Protein AF-A0A6L3YRT5-F1 (afdb_monomer_lite)

Sequence (202 aa):
MVYVSAKKLNPYPIHPETKTAEQVRDAFLYVKWKLVRKGWKTEDFTGLLGIPRQSWYQHGHKLESHGYRQISADALDILRQEMAQEIVALIDGYHDPFGRERDSWTVGDLTTKSRTRALYRAALTGESVVPGIHNKQADELSADEALMMRWFRAARHASRDQLVAATGLSKYDVGRVGFQVCKWGIPPTEAWVDNLEKSIGV

pLDDT: mean 85.76, std 13.87, range [33.62, 97.25]

Radius of gyration: 18.19 Å; chains: 1; bounding box: 47×37×54 Å

Structure (mmCIF, N/CA/C/O backbone):
data_AF-A0A6L3YRT5-F1
#
_entry.id   AF-A0A6L3YRT5-F1
#
loop_
_atom_site.group_PDB
_atom_site.id
_atom_site.type_symbol
_atom_site.label_atom_id
_atom_site.label_alt_id
_atom_site.label_comp_id
_atom_site.label_asym_id
_atom_site.label_entity_id
_atom_site.label_seq_id
_atom_site.pdbx_PDB_ins_code
_atom_site.Cartn_x
_atom_site.Cartn_y
_atom_site.Cartn_z
_atom_site.occupancy
_atom_site.B_iso_or_equiv
_atom_site.auth_seq_id
_atom_site.auth_comp_id
_atom_site.auth_asym_id
_atom_site.auth_atom_id
_atom_site.pdbx_PDB_model_num
ATOM 1 N N . MET A 1 1 ? 21.941 22.484 15.109 1.00 36.75 1 MET A N 1
ATOM 2 C CA . MET A 1 1 ? 21.838 21.900 13.754 1.00 36.75 1 MET A CA 1
ATOM 3 C C . MET A 1 1 ? 22.042 20.394 13.885 1.00 36.75 1 MET A C 1
ATOM 5 O O . MET A 1 1 ? 23.157 19.964 14.145 1.00 36.75 1 MET A O 1
ATOM 9 N N . VAL A 1 2 ? 20.969 19.598 13.862 1.00 35.56 2 VAL A N 1
ATOM 10 C CA . VAL A 1 2 ? 21.078 18.137 14.018 1.00 35.56 2 VAL A CA 1
ATOM 11 C C . VAL A 1 2 ? 21.621 17.568 12.711 1.00 35.56 2 VAL A C 1
ATOM 13 O O . VAL A 1 2 ? 20.927 17.574 11.698 1.00 35.56 2 VAL A O 1
ATOM 16 N N . TYR A 1 3 ? 22.873 17.109 12.723 1.00 33.62 3 TYR A N 1
ATOM 17 C CA . TYR A 1 3 ? 23.486 16.398 11.603 1.00 33.62 3 TYR A CA 1
ATOM 18 C C . TYR A 1 3 ? 22.774 15.051 11.418 1.00 33.62 3 TYR A C 1
ATOM 20 O O . TYR A 1 3 ? 23.121 14.035 12.023 1.00 33.62 3 TYR A O 1
ATOM 28 N N . VAL A 1 4 ? 21.739 15.028 10.580 1.00 42.97 4 VAL A N 1
ATOM 29 C CA . VAL A 1 4 ? 21.179 13.772 10.085 1.00 42.97 4 VAL A CA 1
ATOM 30 C C . VAL A 1 4 ? 22.165 13.246 9.049 1.00 42.97 4 VAL A C 1
ATOM 32 O O . VAL A 1 4 ? 22.280 13.795 7.959 1.00 42.97 4 VAL A O 1
ATOM 35 N N . SER A 1 5 ? 22.920 12.203 9.404 1.00 41.84 5 SER A N 1
ATOM 36 C CA . SER A 1 5 ? 23.793 11.491 8.463 1.00 41.84 5 SER A CA 1
ATOM 37 C C . SER A 1 5 ? 23.045 11.229 7.149 1.00 41.84 5 SER A C 1
ATOM 39 O O . SER A 1 5 ? 21.978 10.611 7.172 1.00 41.84 5 SER A O 1
ATOM 41 N N . ALA A 1 6 ? 23.613 11.652 6.014 1.00 47.38 6 ALA A N 1
ATOM 42 C CA . ALA A 1 6 ? 23.044 11.467 4.672 1.00 47.38 6 ALA A CA 1
ATOM 43 C C . ALA A 1 6 ? 22.665 10.000 4.366 1.00 47.38 6 ALA A C 1
ATOM 45 O O . ALA A 1 6 ? 21.778 9.738 3.562 1.00 47.38 6 ALA A O 1
ATOM 46 N N . LYS A 1 7 ? 23.256 9.032 5.083 1.00 51.84 7 LYS A N 1
ATOM 47 C CA . LYS A 1 7 ? 22.926 7.599 4.997 1.00 51.84 7 LYS A CA 1
ATOM 48 C C . LYS A 1 7 ? 21.562 7.222 5.602 1.00 51.84 7 LYS A C 1
ATOM 50 O O . LYS A 1 7 ? 21.136 6.077 5.468 1.00 51.84 7 LYS A O 1
ATOM 55 N N . LYS A 1 8 ? 20.874 8.140 6.296 1.00 64.44 8 LYS A N 1
ATOM 56 C CA . LYS A 1 8 ? 19.573 7.884 6.942 1.00 64.44 8 LYS A CA 1
ATOM 57 C C . LYS A 1 8 ? 18.362 8.363 6.138 1.00 64.44 8 LYS A C 1
ATOM 59 O O . LYS A 1 8 ? 17.252 7.978 6.511 1.00 64.44 8 LYS A O 1
ATOM 64 N N . LEU A 1 9 ? 18.543 9.153 5.081 1.00 77.12 9 LEU A N 1
ATOM 65 C CA . LEU A 1 9 ? 17.455 9.669 4.244 1.00 77.12 9 LEU A CA 1
ATOM 66 C C . LEU A 1 9 ? 17.242 8.757 3.033 1.00 77.12 9 LEU A C 1
ATOM 68 O O . LEU A 1 9 ? 18.203 8.223 2.486 1.00 77.12 9 LEU A O 1
ATOM 72 N N . ASN A 1 10 ? 15.979 8.535 2.658 1.00 81.56 10 ASN A N 1
ATOM 73 C CA . ASN A 1 10 ? 15.668 7.754 1.464 1.00 81.56 10 ASN A CA 1
ATOM 74 C C . ASN A 1 10 ? 16.109 8.574 0.241 1.00 81.56 10 ASN A C 1
ATOM 76 O O . ASN A 1 10 ? 15.638 9.704 0.119 1.00 81.56 10 ASN A O 1
ATOM 80 N N . PRO A 1 11 ? 17.010 8.065 -0.619 1.00 87.25 11 PRO A N 1
ATOM 81 C CA . PRO A 1 11 ? 17.480 8.822 -1.776 1.00 87.25 11 PRO A CA 1
ATOM 82 C C . PRO A 1 11 ? 16.427 8.921 -2.886 1.00 87.25 11 PRO A C 1
ATOM 84 O O . PRO A 1 11 ? 16.591 9.724 -3.798 1.00 87.25 11 PRO A O 1
ATOM 87 N N . TYR A 1 12 ? 15.370 8.109 -2.827 1.00 89.94 12 TYR A N 1
ATOM 88 C CA . TYR A 1 12 ? 14.307 8.109 -3.823 1.00 89.94 12 TYR A CA 1
ATOM 89 C C . TYR A 1 12 ? 13.193 9.075 -3.396 1.00 89.94 12 TYR A C 1
ATOM 91 O O . TYR A 1 12 ? 12.759 9.018 -2.240 1.00 89.94 12 TYR A O 1
ATOM 99 N N . PRO A 1 13 ? 12.743 9.984 -4.277 1.00 90.19 13 PRO A N 1
ATOM 100 C CA . PRO A 1 13 ? 11.703 10.951 -3.948 1.00 90.19 13 PRO A CA 1
ATOM 101 C C . PRO A 1 13 ? 10.323 10.289 -3.813 1.00 90.19 13 PRO A C 1
ATOM 103 O O . PRO A 1 13 ? 10.042 9.251 -4.410 1.00 90.19 13 PRO A O 1
ATOM 106 N N . ILE A 1 14 ? 9.448 10.918 -3.024 1.00 90.00 14 ILE A N 1
ATOM 107 C CA . ILE A 1 14 ? 8.012 10.615 -3.019 1.00 90.00 14 ILE A CA 1
ATOM 108 C C . ILE A 1 14 ? 7.359 11.580 -4.000 1.00 90.00 14 ILE A C 1
ATOM 110 O O . ILE A 1 14 ? 7.447 12.795 -3.820 1.00 90.00 14 ILE A O 1
ATOM 114 N N . HIS A 1 15 ? 6.692 11.038 -5.010 1.00 90.75 15 HIS A N 1
ATOM 115 C CA . HIS A 1 15 ? 5.953 11.833 -5.982 1.00 90.75 15 HIS A CA 1
ATOM 116 C C . HIS A 1 15 ? 4.500 12.030 -5.517 1.00 90.75 15 HIS A C 1
ATOM 118 O O . HIS A 1 15 ? 3.910 11.091 -4.971 1.00 90.75 15 HIS A O 1
ATOM 124 N N . PRO A 1 16 ? 3.895 13.218 -5.720 1.00 88.31 16 PRO A N 1
ATOM 125 C CA . PRO A 1 16 ? 2.472 13.423 -5.440 1.00 88.31 16 PRO A CA 1
ATOM 126 C C . PRO A 1 16 ? 1.584 12.455 -6.225 1.00 88.31 16 PRO A C 1
ATOM 128 O O . PRO A 1 16 ? 0.635 11.904 -5.674 1.00 88.31 16 PRO A O 1
ATOM 131 N N . GLU A 1 17 ? 1.960 12.174 -7.471 1.00 89.06 17 GLU A N 1
ATOM 132 C CA . GLU A 1 17 ? 1.278 11.267 -8.391 1.00 89.06 17 GLU A CA 1
ATOM 133 C C . GLU A 1 17 ? 2.299 10.370 -9.099 1.00 89.06 17 GLU A C 1
ATOM 135 O O . GLU A 1 17 ? 3.455 10.758 -9.293 1.00 89.06 17 GLU A O 1
ATOM 140 N N . THR A 1 18 ? 1.862 9.190 -9.532 1.00 92.81 18 THR A N 1
ATOM 141 C CA . THR A 1 18 ? 2.710 8.200 -10.202 1.00 92.81 18 THR A CA 1
ATOM 142 C C . THR A 1 18 ? 2.255 8.012 -11.654 1.00 92.81 18 THR A C 1
ATOM 144 O O . THR A 1 18 ? 1.514 7.082 -11.974 1.00 92.81 18 THR A O 1
ATOM 147 N N . LYS A 1 19 ? 2.679 8.913 -12.549 1.00 90.56 19 LYS A N 1
ATOM 148 C CA . LYS A 1 19 ? 2.241 8.967 -13.960 1.00 90.56 19 LYS A CA 1
ATOM 149 C C . LYS A 1 19 ? 3.297 8.480 -14.955 1.00 90.56 19 LYS A C 1
ATOM 151 O O . LYS A 1 19 ? 2.939 7.888 -15.971 1.00 90.56 19 LYS A O 1
ATOM 156 N N . THR A 1 20 ? 4.581 8.715 -14.689 1.00 94.31 20 THR A N 1
ATOM 157 C CA . THR A 1 20 ? 5.681 8.344 -15.599 1.00 94.31 20 THR A CA 1
ATOM 158 C C . THR A 1 20 ? 6.399 7.068 -15.156 1.00 94.31 20 THR A C 1
ATOM 160 O O . THR A 1 20 ? 6.368 6.694 -13.983 1.00 94.31 20 THR A O 1
ATOM 163 N N . ALA A 1 21 ? 7.100 6.405 -16.082 1.00 93.75 21 ALA A N 1
ATOM 164 C CA . ALA A 1 21 ? 7.917 5.228 -15.765 1.00 93.75 21 ALA A CA 1
ATOM 165 C C . ALA A 1 21 ? 9.005 5.529 -14.714 1.00 93.75 21 ALA A C 1
ATOM 167 O O . ALA A 1 21 ? 9.305 4.690 -13.864 1.00 93.75 21 ALA A O 1
ATOM 168 N N . GLU A 1 22 ? 9.555 6.746 -14.731 1.00 94.75 22 GLU A N 1
ATOM 169 C CA . GLU A 1 22 ? 10.502 7.228 -13.724 1.00 94.75 22 GLU A CA 1
ATOM 170 C C . GLU A 1 22 ? 9.866 7.303 -12.337 1.00 94.75 22 GLU A C 1
ATOM 172 O O . GLU A 1 22 ? 10.402 6.739 -11.387 1.00 94.75 22 GLU A O 1
ATOM 177 N N . GLN A 1 23 ? 8.673 7.889 -12.231 1.00 95.31 23 GLN A N 1
ATOM 178 C CA . GLN A 1 23 ? 7.946 7.980 -10.964 1.00 95.31 23 GLN A CA 1
ATOM 179 C C . GLN A 1 23 ? 7.562 6.597 -10.423 1.00 95.31 23 GLN A C 1
ATOM 181 O O . GLN A 1 23 ? 7.670 6.356 -9.220 1.00 95.31 23 GLN A O 1
ATOM 186 N N . VAL A 1 24 ? 7.164 5.664 -11.298 1.00 96.12 24 VAL A N 1
ATOM 187 C CA . VAL A 1 24 ? 6.892 4.266 -10.915 1.00 96.12 24 VAL A CA 1
ATOM 188 C C . VAL A 1 24 ? 8.158 3.599 -10.374 1.00 96.12 24 VAL A C 1
ATOM 190 O O . VAL A 1 24 ? 8.120 2.929 -9.339 1.00 96.12 24 VAL A O 1
ATOM 193 N N . ARG A 1 25 ? 9.294 3.789 -11.054 1.00 95.44 25 ARG A N 1
ATOM 194 C CA . ARG A 1 25 ? 10.591 3.258 -10.626 1.00 95.44 25 ARG A CA 1
ATOM 195 C C . ARG A 1 25 ? 11.023 3.850 -9.286 1.00 95.44 25 ARG A C 1
ATOM 197 O O . ARG A 1 25 ? 11.462 3.099 -8.418 1.00 95.44 25 ARG A O 1
ATOM 204 N N . ASP A 1 26 ? 10.886 5.154 -9.095 1.00 95.25 26 ASP A N 1
ATOM 205 C CA . ASP A 1 26 ? 11.224 5.815 -7.835 1.00 95.25 26 ASP A CA 1
ATOM 206 C C . ASP A 1 26 ? 10.335 5.334 -6.693 1.00 95.25 26 ASP A C 1
ATOM 208 O O . ASP A 1 26 ? 10.847 5.025 -5.620 1.00 95.25 26 ASP A O 1
ATOM 212 N N . ALA A 1 27 ? 9.028 5.180 -6.928 1.00 95.00 27 ALA A N 1
ATOM 213 C CA . ALA A 1 27 ? 8.114 4.612 -5.943 1.00 95.00 27 ALA A CA 1
ATOM 214 C C . ALA A 1 27 ? 8.538 3.188 -5.548 1.00 95.00 27 ALA A C 1
ATOM 216 O O . ALA A 1 27 ? 8.609 2.868 -4.361 1.00 95.00 27 ALA A O 1
ATOM 217 N N . PHE A 1 28 ? 8.894 2.347 -6.522 1.00 96.19 28 PHE A N 1
ATOM 218 C CA . PHE A 1 28 ? 9.428 1.013 -6.259 1.00 96.19 28 PHE A CA 1
ATOM 219 C C . PHE A 1 28 ? 10.719 1.049 -5.431 1.00 96.19 28 PHE A C 1
ATOM 221 O O . PHE A 1 28 ? 10.840 0.357 -4.417 1.00 96.19 28 PHE A O 1
ATOM 228 N N . LEU A 1 29 ? 11.687 1.869 -5.838 1.00 95.50 29 LEU A N 1
ATOM 229 C CA . LEU A 1 29 ? 12.977 1.974 -5.167 1.00 95.50 29 LEU A CA 1
ATOM 230 C C . LEU A 1 29 ? 12.849 2.579 -3.764 1.00 95.50 29 LEU A C 1
ATOM 232 O O . LEU A 1 29 ? 13.548 2.138 -2.848 1.00 95.50 29 LEU A O 1
ATOM 236 N N . TYR A 1 30 ? 11.912 3.508 -3.564 1.00 94.50 30 TYR A N 1
ATOM 237 C CA . TYR A 1 30 ? 11.559 4.048 -2.257 1.00 94.50 30 TYR A CA 1
ATOM 238 C C . TYR A 1 30 ? 11.120 2.929 -1.311 1.00 94.50 30 TYR A C 1
ATOM 240 O O . TYR A 1 30 ? 11.663 2.807 -0.207 1.00 94.50 30 TYR A O 1
ATOM 248 N N . VAL A 1 31 ? 10.163 2.108 -1.758 1.00 94.69 31 VAL A N 1
ATOM 249 C CA . VAL A 1 31 ? 9.599 0.996 -0.983 1.00 94.69 31 VAL A CA 1
ATOM 250 C C . VAL A 1 31 ? 10.675 -0.041 -0.677 1.00 94.69 31 VAL A C 1
ATOM 252 O O . VAL A 1 31 ? 10.895 -0.396 0.483 1.00 94.69 31 VAL A O 1
ATOM 255 N N . LYS A 1 32 ? 11.429 -0.448 -1.704 1.00 94.75 32 LYS A N 1
ATOM 256 C CA . LYS A 1 32 ? 12.560 -1.370 -1.571 1.00 94.75 32 LYS A CA 1
ATOM 257 C C . LYS A 1 32 ? 13.572 -0.878 -0.540 1.00 94.75 32 LYS A C 1
ATOM 259 O O . LYS A 1 32 ? 13.972 -1.643 0.332 1.00 94.75 32 LYS A O 1
ATOM 264 N N . TRP A 1 33 ? 13.985 0.388 -0.609 1.00 93.69 33 TRP A N 1
ATOM 265 C CA . TRP A 1 33 ? 14.959 0.951 0.328 1.00 93.69 33 TRP A CA 1
ATOM 266 C C . TRP A 1 33 ? 14.456 0.901 1.774 1.00 93.69 33 TRP A C 1
ATOM 268 O O . TRP A 1 33 ? 15.218 0.561 2.682 1.00 93.69 33 TRP A O 1
ATOM 278 N N . LYS A 1 34 ? 13.171 1.202 2.002 1.00 91.50 34 LYS A N 1
ATOM 279 C CA . LYS A 1 34 ? 12.561 1.155 3.338 1.00 91.50 34 LYS A CA 1
ATOM 280 C C . LYS A 1 34 ? 12.550 -0.258 3.908 1.00 91.50 34 LYS A C 1
ATOM 282 O O . LYS A 1 34 ? 12.992 -0.436 5.041 1.00 91.50 34 LYS A O 1
ATOM 287 N N . LEU A 1 35 ? 12.107 -1.234 3.122 1.00 92.38 35 LEU A N 1
ATOM 288 C CA . LEU A 1 35 ? 12.026 -2.634 3.538 1.00 92.38 35 LEU A CA 1
ATOM 289 C C . LEU A 1 35 ? 13.418 -3.251 3.753 1.00 92.38 35 LEU A C 1
ATOM 291 O O . LEU A 1 35 ? 13.658 -3.882 4.780 1.00 92.38 35 LEU A O 1
ATOM 295 N N . VAL A 1 36 ? 14.396 -2.970 2.883 1.00 93.12 36 VAL A N 1
ATOM 296 C CA . VAL A 1 36 ? 15.794 -3.415 3.084 1.00 93.12 36 VAL A CA 1
ATOM 297 C C . VAL A 1 36 ? 16.364 -2.886 4.402 1.00 93.12 36 VAL A C 1
ATOM 299 O O . VAL A 1 36 ? 17.055 -3.605 5.120 1.00 93.12 36 VAL A O 1
ATOM 302 N N . ARG A 1 37 ? 16.040 -1.645 4.785 1.00 89.75 37 ARG A N 1
ATOM 303 C CA . ARG A 1 37 ? 16.456 -1.091 6.084 1.00 89.75 37 ARG A CA 1
ATOM 304 C C . ARG A 1 37 ? 15.787 -1.746 7.291 1.00 89.75 37 ARG A C 1
ATOM 306 O O . ARG A 1 37 ? 16.270 -1.548 8.404 1.00 89.75 37 ARG A O 1
ATOM 313 N N . LYS A 1 38 ? 14.713 -2.505 7.080 1.00 87.44 38 LYS A N 1
ATOM 314 C CA . LYS A 1 38 ? 14.090 -3.378 8.081 1.00 87.44 38 LYS A CA 1
ATOM 315 C C . LYS A 1 38 ? 14.659 -4.796 8.079 1.00 87.44 38 LYS A C 1
ATOM 317 O O . LYS A 1 38 ? 14.209 -5.621 8.859 1.00 87.44 38 LYS A O 1
ATOM 322 N N . GLY A 1 39 ? 15.668 -5.065 7.252 1.00 90.38 39 GLY A N 1
ATOM 323 C CA . GLY A 1 39 ? 16.329 -6.364 7.173 1.00 90.38 39 GLY A CA 1
ATOM 324 C C . GLY A 1 39 ? 15.813 -7.264 6.055 1.00 90.38 39 GLY A C 1
ATOM 325 O O . GLY A 1 39 ? 16.317 -8.378 5.938 1.00 90.38 39 GLY A O 1
ATOM 326 N N . TRP A 1 40 ? 14.878 -6.790 5.221 1.00 93.94 40 TRP A N 1
ATOM 327 C CA . TRP A 1 40 ? 14.394 -7.567 4.080 1.00 93.94 40 TRP A CA 1
ATOM 328 C C . TRP A 1 40 ? 15.527 -7.863 3.098 1.00 93.94 40 TRP A C 1
ATOM 330 O O . TRP A 1 40 ? 16.304 -6.981 2.708 1.00 93.94 40 TRP A O 1
ATOM 340 N N . LYS A 1 41 ? 15.584 -9.116 2.668 1.00 95.31 41 LYS A N 1
ATOM 341 C CA . LYS A 1 41 ? 16.516 -9.652 1.683 1.00 95.31 41 LYS A CA 1
ATOM 342 C C . LYS A 1 41 ? 15.801 -9.904 0.365 1.00 95.31 41 LYS A C 1
ATOM 344 O O . LYS A 1 41 ? 14.588 -9.781 0.246 1.00 95.31 41 LYS A O 1
ATOM 349 N N . THR A 1 42 ? 16.583 -10.234 -0.662 1.00 94.12 42 THR A N 1
ATOM 350 C CA . THR A 1 42 ? 16.043 -10.474 -2.009 1.00 94.12 42 THR A CA 1
ATOM 351 C C . THR A 1 42 ? 15.009 -11.596 -1.999 1.00 94.12 42 THR A C 1
ATOM 353 O O . THR A 1 42 ? 13.993 -11.485 -2.674 1.00 94.12 42 THR A O 1
ATOM 356 N N . GLU A 1 43 ? 15.265 -12.623 -1.197 1.00 96.19 43 GLU A N 1
ATOM 357 C CA . GLU A 1 43 ? 14.431 -13.805 -1.029 1.00 96.19 43 GLU A CA 1
ATOM 358 C C . GLU A 1 43 ? 13.035 -13.439 -0.507 1.00 96.19 43 GLU A C 1
ATOM 360 O O . GLU A 1 43 ? 12.050 -13.932 -1.055 1.00 96.19 43 GLU A O 1
ATOM 365 N N . ASP A 1 44 ? 12.943 -12.504 0.446 1.00 96.00 44 ASP A N 1
ATOM 366 C CA . ASP A 1 44 ? 11.672 -12.021 1.003 1.00 96.00 44 ASP A CA 1
ATOM 367 C C . ASP A 1 44 ? 10.828 -11.331 -0.077 1.00 96.00 44 ASP A C 1
ATOM 369 O O . ASP A 1 44 ? 9.651 -11.639 -0.256 1.00 96.00 44 ASP A O 1
ATOM 373 N N . PHE A 1 45 ? 11.449 -10.454 -0.876 1.00 96.06 45 PHE A N 1
ATOM 374 C CA . PHE A 1 45 ? 10.765 -9.776 -1.982 1.00 96.06 45 PHE A CA 1
ATOM 375 C C . PHE A 1 45 ? 10.283 -10.755 -3.054 1.00 96.06 45 PHE A C 1
ATOM 377 O O . PHE A 1 45 ? 9.153 -10.653 -3.530 1.00 96.06 45 PHE A O 1
ATOM 384 N N . THR A 1 46 ? 11.141 -11.694 -3.460 1.00 95.81 46 THR A N 1
ATOM 385 C CA . THR A 1 46 ? 10.798 -12.677 -4.496 1.00 95.81 46 THR A CA 1
ATOM 386 C C . THR A 1 46 ? 9.749 -13.669 -4.019 1.00 95.81 46 THR A C 1
ATOM 388 O O . THR A 1 46 ? 8.880 -14.035 -4.806 1.00 95.81 46 THR A O 1
ATOM 391 N N . GLY A 1 47 ? 9.809 -14.072 -2.746 1.00 96.62 47 GLY A N 1
ATOM 392 C CA . GLY A 1 47 ? 8.842 -14.971 -2.127 1.00 96.62 47 GLY A CA 1
ATOM 393 C C . GLY A 1 47 ? 7.470 -14.318 -2.020 1.00 96.62 47 GLY A C 1
ATOM 394 O O . GLY A 1 47 ? 6.489 -14.905 -2.462 1.00 96.62 47 GLY A O 1
ATOM 395 N N . LEU A 1 48 ? 7.418 -13.074 -1.536 1.00 95.69 48 LEU A N 1
ATOM 396 C CA . LEU A 1 48 ? 6.173 -12.314 -1.427 1.00 95.69 48 LEU A CA 1
ATOM 397 C C . LEU A 1 48 ? 5.507 -12.079 -2.788 1.00 95.69 48 LEU A C 1
ATOM 399 O O . LEU A 1 48 ? 4.296 -12.219 -2.920 1.00 95.69 48 LEU A O 1
ATOM 403 N N . LEU A 1 49 ? 6.289 -11.701 -3.802 1.00 95.88 49 LEU A N 1
ATOM 404 C CA . LEU A 1 49 ? 5.755 -11.388 -5.129 1.00 95.88 49 LEU A CA 1
ATOM 405 C C . LEU A 1 49 ? 5.561 -12.621 -6.022 1.00 95.88 49 LEU A C 1
ATOM 407 O O . LEU A 1 49 ? 4.985 -12.493 -7.101 1.00 95.88 49 LEU A O 1
ATOM 411 N N . GLY A 1 50 ? 6.075 -13.788 -5.627 1.00 96.06 50 GLY A N 1
ATOM 412 C CA . GLY A 1 50 ? 6.046 -15.000 -6.448 1.00 96.06 50 GLY A CA 1
ATOM 413 C C . GLY A 1 50 ? 6.818 -14.868 -7.767 1.00 96.06 50 GLY A C 1
ATOM 414 O O . GLY A 1 50 ? 6.426 -15.463 -8.770 1.00 96.06 50 GLY A O 1
ATOM 415 N N . ILE A 1 51 ? 7.897 -14.073 -7.800 1.00 94.94 51 ILE A N 1
ATOM 416 C CA . ILE A 1 51 ? 8.680 -13.810 -9.023 1.00 94.94 51 ILE A CA 1
ATOM 417 C C . ILE A 1 51 ? 10.119 -14.334 -8.929 1.00 94.94 51 ILE A C 1
ATOM 419 O O . ILE A 1 51 ? 10.706 -14.350 -7.846 1.00 94.94 51 ILE A O 1
ATOM 423 N N . PRO A 1 52 ? 10.761 -14.677 -10.063 1.00 95.19 52 PRO A N 1
ATOM 424 C CA . PRO A 1 52 ? 12.171 -15.042 -10.073 1.00 95.19 52 PRO A CA 1
ATOM 425 C C . PRO A 1 52 ? 13.085 -13.887 -9.644 1.00 95.19 52 PRO A C 1
ATOM 427 O O . PRO A 1 52 ? 12.867 -12.721 -9.990 1.00 95.19 52 PRO A O 1
ATOM 430 N N . ARG A 1 53 ? 14.205 -14.231 -8.998 1.00 93.00 53 ARG A N 1
ATOM 431 C CA . ARG A 1 53 ? 15.249 -13.279 -8.579 1.00 93.00 53 ARG A CA 1
ATOM 432 C C . ARG A 1 53 ? 15.785 -12.413 -9.720 1.00 93.00 53 ARG A C 1
ATOM 434 O O . ARG A 1 53 ? 16.074 -11.238 -9.514 1.00 93.00 53 ARG A O 1
ATOM 441 N N . GLN A 1 54 ? 15.888 -12.964 -10.928 1.00 92.25 54 GLN A N 1
ATOM 442 C CA . GLN A 1 54 ? 16.297 -12.190 -12.100 1.00 92.25 54 GLN A CA 1
ATOM 443 C C . GLN A 1 54 ? 15.307 -11.055 -12.399 1.00 92.25 54 GLN A C 1
ATOM 445 O O . GLN A 1 54 ? 15.730 -9.914 -12.572 1.00 92.25 54 GLN A O 1
ATOM 450 N N . SER A 1 55 ? 14.000 -11.338 -12.396 1.00 92.69 55 SER A N 1
ATOM 451 C CA . SER A 1 55 ? 12.959 -10.329 -12.627 1.00 92.69 55 SER A CA 1
ATOM 452 C C . SER A 1 55 ? 12.951 -9.251 -11.544 1.00 92.69 55 SER A C 1
ATOM 454 O O . SER A 1 55 ? 12.811 -8.071 -11.857 1.00 92.69 55 SER A O 1
ATOM 456 N N . TRP A 1 56 ? 13.206 -9.626 -10.287 1.00 93.12 56 TRP A N 1
ATOM 457 C CA . TRP A 1 56 ? 13.340 -8.669 -9.187 1.00 93.12 56 TRP A CA 1
ATOM 458 C C . TRP A 1 56 ? 14.423 -7.607 -9.435 1.00 93.12 56 TRP A C 1
ATOM 460 O O . TRP A 1 56 ? 14.196 -6.416 -9.207 1.00 93.12 56 TRP A O 1
ATOM 470 N N . TYR A 1 57 ? 15.603 -8.005 -9.922 1.00 90.56 57 TYR A N 1
ATOM 471 C CA . TYR A 1 57 ? 16.678 -7.047 -10.201 1.00 90.56 57 TYR A CA 1
ATOM 472 C C . TYR A 1 57 ? 16.340 -6.104 -11.358 1.00 90.56 57 TYR A C 1
ATOM 474 O O . TYR A 1 57 ? 16.619 -4.905 -11.267 1.00 90.56 57 TYR A O 1
ATOM 482 N N . GLN A 1 58 ? 15.661 -6.618 -12.385 1.00 93.31 58 GLN A N 1
ATOM 483 C CA . GLN A 1 58 ? 15.239 -5.849 -13.558 1.00 93.31 58 GLN A CA 1
ATOM 484 C C . GLN A 1 58 ? 14.312 -4.674 -13.205 1.00 93.31 58 GLN A C 1
ATOM 486 O O . GLN A 1 58 ? 14.372 -3.635 -13.863 1.00 93.31 58 GLN A O 1
ATOM 491 N N . HIS A 1 59 ? 13.519 -4.785 -12.131 1.00 93.00 59 HIS A N 1
ATOM 492 C CA . HIS A 1 59 ? 12.653 -3.699 -11.653 1.00 93.00 59 HIS A CA 1
ATOM 493 C C . HIS A 1 59 ? 13.412 -2.469 -11.136 1.00 93.00 59 HIS A C 1
ATOM 495 O O . HIS A 1 59 ? 12.889 -1.356 -11.172 1.00 93.00 59 HIS A O 1
ATOM 501 N N . GLY A 1 60 ? 14.651 -2.646 -10.668 1.00 88.06 60 GLY A N 1
ATOM 502 C CA . GLY A 1 60 ? 15.476 -1.558 -10.132 1.00 88.06 60 GLY A CA 1
ATOM 503 C C . GLY A 1 60 ? 16.466 -0.950 -11.127 1.00 88.06 60 GLY A C 1
ATOM 504 O O . GLY A 1 60 ? 17.158 0.013 -10.780 1.00 88.06 60 GLY A O 1
ATOM 505 N N . HIS A 1 61 ? 16.571 -1.509 -12.336 1.00 91.19 61 HIS A N 1
ATOM 506 C CA . HIS A 1 61 ? 17.496 -1.033 -13.365 1.00 91.19 61 HIS A CA 1
ATOM 507 C C . HIS A 1 61 ? 17.198 0.409 -13.782 1.00 91.19 61 HIS A C 1
ATOM 509 O O . HIS A 1 61 ? 16.113 0.932 -13.530 1.00 91.19 61 HIS A O 1
ATOM 515 N N . LYS A 1 62 ? 18.181 1.073 -14.398 1.00 90.44 62 LYS A N 1
ATOM 516 C CA . LYS A 1 62 ? 17.949 2.384 -15.013 1.00 90.44 62 LYS A CA 1
ATOM 517 C C . LYS A 1 62 ? 16.984 2.232 -16.192 1.00 90.44 62 LYS A C 1
ATOM 519 O O . LYS A 1 62 ? 16.991 1.184 -16.833 1.00 90.44 62 LYS A O 1
ATOM 524 N N . LEU A 1 63 ? 16.178 3.253 -16.469 1.00 90.81 63 LEU A N 1
ATOM 525 C CA . LEU A 1 63 ? 15.102 3.180 -17.468 1.00 90.81 63 LEU A CA 1
ATOM 526 C C . LEU A 1 63 ? 15.629 2.871 -18.876 1.00 90.81 63 LEU A C 1
ATOM 528 O O . LEU A 1 63 ? 14.998 2.135 -19.624 1.00 90.81 63 LEU A O 1
ATOM 532 N N . GLU A 1 64 ? 16.810 3.387 -19.206 1.00 90.75 64 GLU A N 1
ATOM 533 C CA . GLU A 1 64 ? 17.494 3.199 -20.485 1.00 90.75 64 GLU A CA 1
ATOM 534 C C . GLU A 1 64 ? 18.149 1.816 -20.647 1.00 90.75 64 GLU A C 1
ATOM 536 O O . GLU A 1 64 ? 18.650 1.480 -21.718 1.00 90.75 64 GLU A O 1
ATOM 541 N N . SER A 1 65 ? 18.186 0.999 -19.590 1.00 91.12 65 SER A N 1
ATOM 542 C CA . SER A 1 65 ? 18.822 -0.318 -19.645 1.00 91.12 65 SER A CA 1
ATOM 543 C C . SER A 1 65 ? 17.951 -1.315 -20.411 1.00 91.12 65 SER A C 1
ATOM 545 O O . SER A 1 65 ? 16.786 -1.494 -20.076 1.00 91.12 65 SER A O 1
ATOM 547 N N . HIS A 1 66 ? 18.538 -2.075 -21.344 1.00 87.38 66 HIS A N 1
ATOM 548 C CA . HIS A 1 66 ? 17.829 -3.131 -22.095 1.00 87.38 66 HIS A CA 1
ATOM 549 C C . HIS A 1 66 ? 17.115 -4.164 -21.211 1.00 87.38 66 HIS A C 1
ATOM 551 O O . HIS A 1 66 ? 16.121 -4.754 -21.617 1.00 87.38 66 HIS A O 1
ATOM 557 N N . GLY A 1 67 ? 17.625 -4.396 -20.001 1.00 88.69 67 GLY A N 1
ATOM 558 C CA . GLY A 1 67 ? 17.018 -5.302 -19.031 1.00 88.69 67 GLY A CA 1
ATOM 559 C C . GLY A 1 67 ? 16.026 -4.640 -18.075 1.00 88.69 67 GLY A C 1
ATOM 560 O O . GLY A 1 67 ? 15.706 -5.266 -17.071 1.00 88.69 67 GLY A O 1
ATOM 561 N N . TYR A 1 68 ? 15.620 -3.384 -18.273 1.00 93.75 68 TYR A N 1
ATOM 562 C CA . TYR A 1 68 ? 14.645 -2.734 -17.396 1.00 93.75 68 TYR A CA 1
ATOM 563 C C . TYR A 1 68 ? 13.258 -3.345 -17.576 1.00 93.75 68 TYR A C 1
ATOM 565 O O . TYR A 1 68 ? 12.793 -3.576 -18.692 1.00 93.75 68 TYR A O 1
ATOM 573 N N . ARG A 1 69 ? 12.575 -3.573 -16.453 1.00 94.88 69 ARG A N 1
ATOM 574 C CA . ARG A 1 69 ? 11.184 -4.015 -16.447 1.00 94.88 69 ARG A CA 1
ATOM 575 C C . ARG A 1 69 ? 10.394 -3.192 -15.448 1.00 94.88 69 ARG A C 1
ATOM 577 O O . ARG A 1 69 ? 10.667 -3.257 -14.255 1.00 94.88 69 ARG A O 1
ATOM 584 N N . GLN A 1 70 ? 9.380 -2.466 -15.900 1.00 95.69 70 GLN A N 1
ATOM 585 C CA . GLN A 1 70 ? 8.501 -1.745 -14.982 1.00 95.69 70 GLN A CA 1
ATOM 586 C C . GLN A 1 70 ? 7.742 -2.734 -14.080 1.00 95.69 70 GLN A C 1
ATOM 588 O O . GLN A 1 70 ? 7.228 -3.747 -14.558 1.00 95.69 70 GLN A O 1
ATOM 593 N N . ILE A 1 71 ? 7.694 -2.461 -12.774 1.00 96.94 71 ILE A N 1
ATOM 594 C CA . ILE A 1 71 ? 6.898 -3.249 -11.823 1.00 96.94 71 ILE A CA 1
ATOM 595 C C . ILE A 1 71 ? 5.400 -3.050 -12.103 1.00 96.94 71 ILE A C 1
ATOM 597 O O . ILE A 1 71 ? 4.976 -1.949 -12.469 1.00 96.94 71 ILE A O 1
ATOM 601 N N . SER A 1 72 ? 4.581 -4.092 -11.950 1.00 96.44 72 SER A N 1
ATOM 602 C CA . SER A 1 72 ? 3.124 -3.947 -12.050 1.00 96.44 72 SER A CA 1
ATOM 603 C C . SER A 1 72 ? 2.566 -3.142 -10.870 1.00 96.44 72 SER A C 1
ATOM 605 O O . SER A 1 72 ? 3.191 -3.051 -9.813 1.00 96.44 72 SER A O 1
ATOM 607 N N . ALA A 1 73 ? 1.386 -2.545 -11.047 1.00 96.06 73 ALA A N 1
ATOM 608 C CA . ALA A 1 73 ? 0.726 -1.807 -9.972 1.00 96.06 73 ALA A CA 1
ATOM 609 C C . ALA A 1 73 ? 0.379 -2.722 -8.787 1.00 96.06 73 ALA A C 1
ATOM 611 O O . ALA A 1 73 ? 0.658 -2.362 -7.650 1.00 96.06 73 ALA A O 1
ATOM 612 N N . ASP A 1 74 ? -0.121 -3.933 -9.054 1.00 94.81 74 ASP A N 1
ATOM 613 C CA . ASP A 1 74 ? -0.461 -4.906 -8.008 1.00 94.81 74 ASP A CA 1
ATOM 614 C C . ASP A 1 74 ? 0.759 -5.318 -7.180 1.00 94.81 74 ASP A C 1
ATOM 616 O O . ASP A 1 74 ? 0.711 -5.294 -5.953 1.00 94.81 74 ASP A O 1
ATOM 620 N N . ALA A 1 75 ? 1.887 -5.618 -7.833 1.00 96.00 75 ALA A N 1
ATOM 621 C CA . ALA A 1 75 ? 3.117 -5.972 -7.128 1.00 96.00 75 ALA A CA 1
ATOM 622 C C . ALA A 1 75 ? 3.655 -4.801 -6.292 1.00 96.00 75 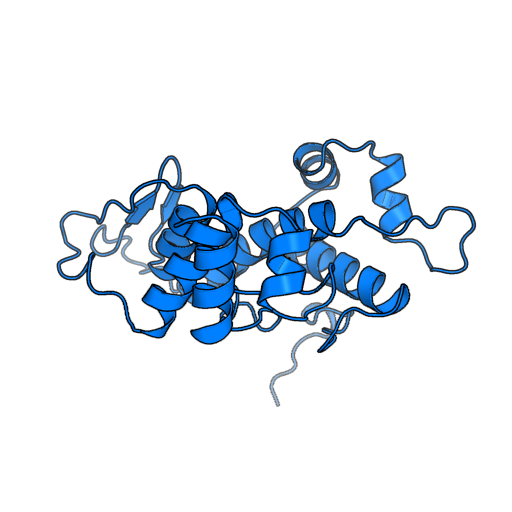ALA A C 1
ATOM 624 O O . ALA A 1 75 ? 4.138 -5.001 -5.179 1.00 96.00 75 ALA A O 1
ATOM 625 N N . LEU A 1 76 ? 3.562 -3.568 -6.801 1.00 96.25 76 LEU A N 1
ATOM 626 C CA . LEU A 1 76 ? 3.962 -2.388 -6.037 1.00 96.25 76 LEU A CA 1
ATOM 627 C C . LEU A 1 76 ? 3.052 -2.158 -4.821 1.00 96.25 76 LEU A C 1
ATOM 629 O O . LEU A 1 76 ? 3.548 -1.788 -3.758 1.00 96.25 76 LEU A O 1
ATOM 633 N N . ASP A 1 77 ? 1.750 -2.392 -4.962 1.00 94.88 77 ASP A N 1
ATOM 634 C CA . ASP A 1 77 ? 0.782 -2.230 -3.878 1.00 94.88 77 ASP A CA 1
ATOM 635 C C . ASP A 1 77 ? 0.975 -3.276 -2.776 1.00 94.88 77 ASP A C 1
ATOM 637 O O . ASP A 1 77 ? 0.975 -2.910 -1.602 1.00 94.88 77 ASP A O 1
ATOM 641 N N . ILE A 1 78 ? 1.269 -4.532 -3.131 1.00 94.69 78 ILE A N 1
ATOM 642 C CA . ILE A 1 78 ? 1.662 -5.574 -2.167 1.00 94.69 78 ILE A CA 1
ATOM 643 C C . ILE A 1 78 ? 2.877 -5.112 -1.344 1.00 94.69 78 ILE A C 1
ATOM 645 O O . ILE A 1 78 ? 2.854 -5.133 -0.115 1.00 94.69 78 ILE A O 1
ATOM 649 N N . LEU A 1 79 ? 3.925 -4.601 -2.001 1.00 95.44 79 LEU A N 1
ATOM 650 C CA . LEU A 1 79 ? 5.109 -4.099 -1.294 1.00 95.44 79 LEU A CA 1
ATOM 651 C C . LEU A 1 79 ? 4.810 -2.871 -0.419 1.00 95.44 79 LEU A C 1
ATOM 653 O O . LEU A 1 79 ? 5.423 -2.688 0.635 1.00 95.44 79 LEU A O 1
ATOM 657 N N . ARG A 1 80 ? 3.894 -1.999 -0.852 1.00 94.31 80 ARG A N 1
ATOM 658 C CA . ARG A 1 80 ? 3.469 -0.825 -0.076 1.00 94.31 80 ARG A CA 1
ATOM 659 C C . ARG A 1 80 ? 2.704 -1.221 1.178 1.00 94.31 80 ARG A C 1
ATOM 661 O O . ARG A 1 80 ? 2.940 -0.599 2.210 1.00 94.31 80 ARG A O 1
ATOM 668 N N . GLN A 1 81 ? 1.845 -2.235 1.101 1.00 91.81 81 GLN A N 1
ATOM 669 C CA . GLN A 1 81 ? 1.126 -2.774 2.258 1.00 91.81 81 GLN A CA 1
ATOM 670 C C . GLN A 1 81 ? 2.109 -3.283 3.317 1.00 91.81 81 GLN A C 1
ATOM 672 O O . GLN A 1 81 ? 2.021 -2.881 4.478 1.00 91.81 81 GLN A O 1
ATOM 677 N N . GLU A 1 82 ? 3.116 -4.054 2.907 1.00 91.38 82 GLU A N 1
ATOM 678 C CA . GLU A 1 82 ? 4.170 -4.535 3.811 1.00 91.38 82 GLU A CA 1
ATOM 679 C C . GLU A 1 82 ? 4.982 -3.386 4.416 1.00 91.38 82 GLU A C 1
ATOM 681 O O . GLU A 1 82 ? 5.197 -3.303 5.628 1.00 91.38 82 GLU A O 1
ATOM 686 N N . MET A 1 83 ? 5.374 -2.412 3.593 1.00 91.75 83 MET A N 1
ATOM 687 C CA . MET A 1 83 ? 6.068 -1.227 4.091 1.00 91.75 83 MET A CA 1
ATOM 688 C C . MET A 1 83 ? 5.198 -0.407 5.058 1.00 91.75 83 MET A C 1
ATOM 690 O O . MET A 1 83 ? 5.729 0.164 6.012 1.00 91.75 83 MET A O 1
ATOM 694 N N . ALA A 1 84 ? 3.886 -0.324 4.831 1.00 89.38 84 ALA A N 1
ATOM 695 C CA . ALA A 1 84 ? 2.967 0.379 5.717 1.00 89.38 84 ALA A CA 1
ATOM 696 C C . ALA A 1 84 ? 2.916 -0.287 7.096 1.00 89.38 84 ALA A C 1
ATOM 698 O O . ALA A 1 84 ? 3.100 0.402 8.100 1.00 89.38 84 ALA A O 1
ATOM 699 N N . GLN A 1 85 ? 2.779 -1.615 7.149 1.00 84.56 85 GLN A N 1
ATOM 700 C CA . GLN A 1 85 ? 2.821 -2.386 8.398 1.00 84.56 85 GLN A CA 1
ATOM 701 C C . GLN A 1 85 ? 4.109 -2.106 9.193 1.00 84.56 85 GLN A C 1
ATOM 703 O O . GLN A 1 85 ? 4.064 -1.864 10.402 1.00 84.56 85 GLN A O 1
ATOM 708 N N . GLU A 1 86 ? 5.250 -2.035 8.503 1.00 83.44 86 GLU A N 1
ATOM 709 C CA . GLU A 1 86 ? 6.557 -1.735 9.098 1.00 83.44 86 GLU A CA 1
ATOM 710 C C . GLU A 1 86 ? 6.725 -0.290 9.595 1.00 83.44 86 GLU A C 1
ATOM 712 O O . GLU A 1 86 ? 7.478 -0.040 10.547 1.00 83.44 86 GLU A O 1
ATOM 717 N N . ILE A 1 87 ? 6.085 0.679 8.933 1.00 83.19 87 ILE A N 1
ATOM 718 C CA . ILE A 1 87 ? 6.090 2.090 9.345 1.00 83.19 87 ILE A CA 1
ATOM 719 C C . ILE A 1 87 ? 5.202 2.274 10.571 1.00 83.19 87 ILE A C 1
ATOM 721 O O . ILE A 1 87 ? 5.628 2.895 11.543 1.00 83.19 87 ILE A O 1
ATOM 725 N N . VAL A 1 88 ? 3.992 1.722 10.541 1.00 78.19 88 VAL A N 1
ATOM 726 C CA . VAL A 1 88 ? 3.016 1.891 11.620 1.00 78.19 88 VAL A CA 1
ATOM 727 C C . VAL A 1 88 ? 3.496 1.225 12.907 1.00 78.19 88 VAL A C 1
ATOM 729 O O . VAL A 1 88 ? 3.382 1.812 13.979 1.00 78.19 88 VAL A O 1
ATOM 732 N N . ALA A 1 89 ? 4.168 0.076 12.794 1.00 73.56 89 ALA A N 1
ATOM 733 C CA . ALA A 1 89 ? 4.837 -0.566 13.923 1.00 73.56 89 ALA A CA 1
ATOM 734 C C . ALA A 1 89 ? 5.848 0.344 14.653 1.00 73.56 89 ALA A C 1
ATOM 736 O O . ALA A 1 89 ? 6.081 0.157 15.843 1.00 73.56 89 ALA A O 1
ATOM 737 N N . LEU A 1 90 ? 6.471 1.300 13.952 1.00 71.31 90 LEU A N 1
ATOM 738 C CA . LEU A 1 90 ? 7.447 2.228 14.533 1.00 71.31 90 LEU A CA 1
ATOM 739 C C . LEU A 1 90 ? 6.812 3.472 15.152 1.00 71.31 90 LEU A C 1
ATOM 741 O O . LEU A 1 90 ? 7.361 3.989 16.120 1.00 71.31 90 LEU A O 1
ATOM 745 N N . ILE A 1 91 ? 5.721 3.983 14.572 1.00 63.97 91 ILE A N 1
ATOM 746 C CA . ILE A 1 91 ? 5.074 5.227 15.026 1.00 63.97 91 ILE A CA 1
ATOM 747 C C . ILE A 1 91 ? 4.553 5.058 16.455 1.00 63.97 91 ILE A C 1
ATOM 749 O O . ILE A 1 91 ? 4.796 5.914 17.300 1.00 63.97 91 ILE A O 1
ATOM 753 N N . ASP A 1 92 ? 3.963 3.901 16.739 1.00 59.84 92 ASP A N 1
ATOM 754 C CA . ASP A 1 92 ? 3.471 3.551 18.075 1.00 59.84 92 ASP A CA 1
ATOM 755 C C . ASP A 1 92 ? 4.555 2.843 18.920 1.00 59.84 92 ASP A C 1
ATOM 757 O O . ASP A 1 92 ? 4.324 2.412 20.046 1.00 59.84 92 ASP A O 1
ATOM 761 N N . GLY A 1 93 ? 5.771 2.722 18.375 1.00 49.06 93 GLY A N 1
ATOM 762 C CA . GLY A 1 93 ? 6.910 1.989 18.921 1.00 49.06 93 GLY A CA 1
ATOM 763 C C . GLY A 1 93 ? 7.741 2.747 19.959 1.00 49.06 93 GLY A C 1
ATOM 764 O O . GLY A 1 93 ? 8.934 2.461 20.089 1.00 49.06 93 GLY A O 1
ATOM 765 N N . TYR A 1 94 ? 7.150 3.657 20.742 1.00 48.91 94 TYR A N 1
ATOM 766 C CA . TYR A 1 94 ? 7.689 3.894 22.083 1.00 48.91 94 TYR A CA 1
ATOM 767 C C . TYR A 1 94 ? 7.335 2.666 22.919 1.00 48.91 94 TYR A C 1
ATOM 769 O O . TYR A 1 94 ? 6.315 2.619 23.598 1.00 48.91 94 TYR A O 1
ATOM 777 N N . HIS A 1 95 ? 8.182 1.639 22.796 1.00 48.59 95 HIS A N 1
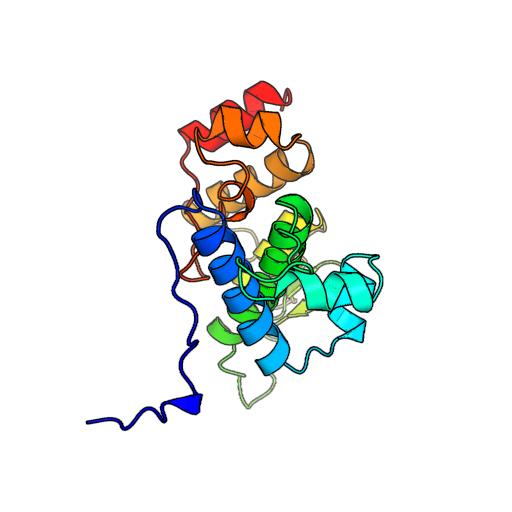ATOM 778 C CA . HIS A 1 95 ? 8.213 0.492 23.689 1.00 48.59 95 HIS A CA 1
ATOM 779 C C . HIS A 1 95 ? 8.066 1.010 25.118 1.00 48.59 95 HIS A C 1
ATOM 781 O O . HIS A 1 95 ? 8.973 1.675 25.615 1.00 48.59 95 HIS A O 1
ATOM 787 N N . ASP A 1 96 ? 6.941 0.713 25.771 1.00 51.03 96 ASP A N 1
ATOM 788 C CA . ASP A 1 96 ? 6.884 0.781 27.224 1.00 51.03 96 ASP A CA 1
ATOM 789 C C . ASP A 1 96 ? 8.051 -0.082 27.739 1.00 51.03 96 ASP A C 1
ATOM 791 O O . ASP A 1 96 ? 8.027 -1.305 27.530 1.00 51.03 96 ASP A O 1
ATOM 795 N N . PRO A 1 97 ? 9.090 0.513 28.359 1.00 51.06 97 PRO A N 1
ATOM 796 C CA . PRO A 1 97 ? 10.264 -0.230 28.809 1.00 51.06 97 PRO A CA 1
ATOM 797 C C . PRO A 1 97 ? 9.909 -1.242 29.905 1.00 51.06 97 PRO A C 1
ATOM 799 O O . PRO A 1 97 ? 10.718 -2.108 30.226 1.00 51.06 97 PRO A O 1
ATOM 802 N N . PHE A 1 98 ? 8.696 -1.161 30.460 1.00 56.66 98 PHE A N 1
ATOM 803 C CA . PHE A 1 98 ? 8.193 -2.051 31.499 1.00 56.66 98 PHE A CA 1
ATOM 804 C C . PHE A 1 98 ? 7.374 -3.225 30.958 1.00 56.66 98 PHE A C 1
ATOM 806 O O . PHE A 1 98 ? 6.879 -4.026 31.748 1.00 56.66 98 PHE A O 1
ATOM 813 N N . GLY A 1 99 ? 7.216 -3.344 29.633 1.00 53.50 99 GLY A N 1
ATOM 814 C CA . GLY A 1 99 ? 6.624 -4.526 29.012 1.00 53.50 99 GLY A CA 1
ATOM 815 C C . GLY A 1 99 ? 5.166 -4.788 29.394 1.00 53.50 99 GLY A C 1
ATOM 816 O O . GLY A 1 99 ? 4.682 -5.882 29.119 1.00 53.50 99 GLY A O 1
ATOM 817 N N . ARG A 1 100 ? 4.442 -3.816 29.967 1.00 57.09 100 ARG A N 1
ATOM 818 C CA . ARG A 1 100 ? 3.099 -4.046 30.518 1.00 57.09 100 ARG A CA 1
ATOM 819 C C . ARG A 1 100 ? 2.150 -4.540 29.420 1.00 57.09 100 ARG A C 1
ATOM 821 O O . ARG A 1 100 ? 2.159 -4.021 28.301 1.00 57.09 100 ARG A O 1
ATOM 828 N N . GLU A 1 101 ? 1.332 -5.543 29.744 1.00 53.06 101 GLU A N 1
ATOM 829 C CA . GLU A 1 101 ? 0.293 -6.124 28.867 1.00 53.06 101 GLU A CA 1
ATOM 830 C C . GLU A 1 101 ? -0.875 -5.164 28.584 1.00 53.06 101 GLU A C 1
ATOM 832 O O . GLU A 1 101 ? -1.792 -5.501 27.837 1.00 53.06 101 GLU A O 1
ATOM 837 N N . ARG A 1 102 ? -0.843 -3.970 29.192 1.00 55.91 102 ARG A N 1
ATOM 838 C CA . ARG A 1 102 ? -1.953 -3.016 29.257 1.00 55.91 102 ARG A CA 1
ATOM 839 C C . ARG A 1 102 ? -2.527 -2.613 27.898 1.00 55.91 102 ARG A C 1
ATOM 841 O O . ARG A 1 102 ? -3.733 -2.434 27.827 1.00 55.91 102 ARG A O 1
ATOM 848 N N . ASP A 1 103 ? -1.706 -2.577 26.850 1.00 66.50 103 ASP A N 1
ATOM 849 C CA . ASP A 1 103 ? -2.089 -2.028 25.547 1.00 66.50 103 ASP A CA 1
ATOM 850 C C . ASP A 1 103 ? -1.687 -2.992 24.420 1.00 66.50 103 ASP A C 1
ATOM 852 O O . ASP A 1 103 ? -0.826 -2.691 23.598 1.00 66.50 103 ASP A O 1
ATOM 856 N N . SER A 1 104 ? -2.225 -4.213 24.425 1.00 81.06 104 SER A N 1
ATOM 857 C CA . SER A 1 104 ? -2.012 -5.176 23.336 1.00 81.06 104 SER A CA 1
ATOM 858 C C . SER A 1 104 ? -3.275 -5.360 22.498 1.00 81.06 104 SER A C 1
ATOM 860 O O . SER A 1 104 ? -4.396 -5.314 23.001 1.00 81.06 104 SER A O 1
ATOM 862 N N . TRP A 1 105 ? -3.083 -5.564 21.202 1.00 84.50 105 TRP A N 1
ATOM 863 C CA . TRP A 1 105 ? -4.113 -5.891 20.227 1.00 84.50 105 TRP A CA 1
ATOM 864 C C . TRP A 1 105 ? -3.649 -7.110 19.440 1.00 84.50 105 TRP A C 1
ATOM 866 O O . TRP A 1 105 ? -2.489 -7.179 19.026 1.00 84.50 105 TRP A O 1
ATOM 876 N N . THR A 1 106 ? -4.554 -8.057 19.230 1.00 87.62 106 THR A N 1
ATOM 877 C CA . THR A 1 106 ? -4.300 -9.251 18.423 1.00 87.62 106 THR A CA 1
ATOM 878 C C . THR A 1 106 ? -5.203 -9.246 17.198 1.00 87.62 106 THR A C 1
ATOM 880 O O . THR A 1 106 ? -6.392 -8.957 17.308 1.00 87.62 106 THR A O 1
ATOM 883 N N . VAL A 1 107 ? -4.631 -9.541 16.033 1.00 87.31 107 VAL A N 1
ATOM 884 C CA . VAL A 1 107 ? -5.325 -9.639 14.745 1.00 87.31 107 VAL A CA 1
ATOM 885 C C . VAL A 1 107 ? -4.771 -10.852 14.010 1.00 87.31 107 VAL A C 1
ATOM 887 O O . VAL A 1 107 ? -3.639 -10.809 13.528 1.00 87.31 107 VAL A O 1
ATOM 890 N N . GLY A 1 108 ? -5.536 -11.944 13.978 1.00 88.69 108 GLY A N 1
ATOM 891 C CA . GLY A 1 108 ? -5.043 -13.215 13.449 1.00 88.69 108 GLY A CA 1
ATOM 892 C C . GLY A 1 108 ? -3.805 -13.697 14.207 1.00 88.69 108 GLY A C 1
ATOM 893 O O . GLY A 1 108 ? -3.850 -13.916 15.417 1.00 88.69 108 GLY A O 1
ATOM 894 N N . ASP A 1 109 ? -2.693 -13.824 13.486 1.00 88.44 109 ASP A N 1
ATOM 895 C CA . ASP A 1 109 ? -1.370 -14.198 13.999 1.00 88.44 109 ASP A CA 1
ATOM 896 C C . ASP A 1 109 ? -0.533 -13.014 14.521 1.00 88.44 109 ASP A C 1
ATOM 898 O O . ASP A 1 109 ? 0.514 -13.209 15.145 1.00 88.44 109 ASP A O 1
ATOM 902 N N . LEU A 1 110 ? -0.974 -11.777 14.286 1.00 84.88 110 LEU A N 1
ATOM 903 C CA . LEU A 1 110 ? -0.263 -10.574 14.699 1.00 84.88 110 LEU A CA 1
ATOM 904 C C . LEU A 1 110 ? -0.692 -10.143 16.105 1.00 84.88 110 LEU A C 1
ATOM 906 O O . LEU A 1 110 ? -1.802 -9.650 16.291 1.00 84.88 110 LEU A O 1
ATOM 910 N N . THR A 1 111 ? 0.231 -10.178 17.067 1.00 86.25 111 THR A N 1
ATOM 911 C CA . THR A 1 111 ? 0.090 -9.452 18.340 1.00 86.25 111 THR A CA 1
ATOM 912 C C . THR A 1 111 ? 0.931 -8.179 18.304 1.00 86.25 111 THR A C 1
ATOM 914 O O . THR A 1 111 ? 2.132 -8.208 18.027 1.00 86.25 111 THR A O 1
ATOM 917 N N . THR A 1 112 ? 0.315 -7.031 18.584 1.00 81.00 112 THR A N 1
ATOM 918 C CA . THR A 1 112 ? 0.978 -5.724 18.532 1.00 81.00 112 THR A CA 1
ATOM 919 C C . THR A 1 112 ? 0.534 -4.805 19.665 1.00 81.00 112 THR A C 1
ATOM 921 O O . THR A 1 112 ? -0.576 -4.922 20.169 1.00 81.00 112 THR A O 1
ATOM 924 N N . LYS A 1 113 ? 1.396 -3.859 20.056 1.00 79.38 113 LYS A N 1
ATOM 925 C CA . LYS A 1 113 ? 1.057 -2.754 20.971 1.00 79.38 113 LYS A CA 1
ATOM 926 C C . LYS A 1 113 ? 0.686 -1.458 20.238 1.00 79.38 113 LYS A C 1
ATOM 928 O O . LYS A 1 113 ? 0.664 -0.386 20.824 1.00 79.38 113 LYS A O 1
ATOM 933 N N . SER A 1 114 ? 0.454 -1.549 18.932 1.00 79.25 114 SER A N 1
ATOM 934 C CA . SER A 1 114 ? 0.082 -0.430 18.074 1.00 79.25 114 SER A CA 1
ATOM 935 C C . SER A 1 114 ? -1.373 -0.585 17.655 1.00 79.25 114 SER A C 1
ATOM 937 O O . SER A 1 114 ? -1.694 -1.479 16.866 1.00 79.25 114 SER A O 1
ATOM 939 N N . ARG A 1 115 ? -2.249 0.301 18.143 1.00 82.00 115 ARG A N 1
ATOM 940 C CA . ARG A 1 115 ? -3.653 0.332 17.711 1.00 82.00 115 ARG A CA 1
ATOM 941 C C . ARG A 1 115 ? -3.738 0.530 16.202 1.00 82.00 115 ARG A C 1
ATOM 943 O O . ARG A 1 115 ? -4.439 -0.212 15.524 1.00 82.00 115 ARG A O 1
ATOM 950 N N . THR A 1 116 ? -2.968 1.477 15.671 1.00 82.62 116 THR A N 1
ATOM 951 C CA . THR A 1 116 ? -2.958 1.799 14.242 1.00 82.62 116 THR A CA 1
ATOM 952 C C . THR A 1 116 ? -2.552 0.583 13.405 1.00 82.62 116 THR A C 1
ATOM 954 O O . THR A 1 116 ? -3.174 0.298 12.383 1.00 82.62 116 THR A O 1
ATOM 957 N N . ARG A 1 117 ? -1.544 -0.185 13.850 1.00 85.12 117 ARG A N 1
ATOM 958 C CA . ARG A 1 117 ? -1.099 -1.399 13.150 1.00 85.12 117 ARG A CA 1
ATOM 959 C C . ARG A 1 117 ? -2.167 -2.481 13.200 1.00 85.12 117 ARG A C 1
ATOM 961 O O . ARG A 1 117 ? -2.404 -3.126 12.183 1.00 85.12 117 ARG A O 1
ATOM 968 N N . ALA A 1 118 ? -2.811 -2.665 14.352 1.00 86.12 118 ALA A N 1
ATOM 969 C CA . ALA A 1 118 ? -3.908 -3.614 14.495 1.00 86.12 118 ALA A CA 1
ATOM 970 C C . ALA A 1 118 ? -5.074 -3.259 13.561 1.00 86.12 118 ALA A C 1
ATOM 972 O O . ALA A 1 118 ? -5.521 -4.111 12.798 1.00 86.12 118 ALA A O 1
ATOM 973 N N . LEU A 1 119 ? -5.497 -1.991 13.538 1.00 87.38 119 LEU A N 1
ATOM 974 C CA . LEU A 1 119 ? -6.545 -1.520 12.632 1.00 87.38 119 LEU A CA 1
ATOM 975 C C . LEU A 1 119 ? -6.159 -1.734 11.165 1.00 87.38 119 LEU A C 1
ATOM 977 O O . LEU A 1 119 ? -6.946 -2.299 10.417 1.00 87.38 119 LEU A O 1
ATOM 981 N N . TYR A 1 120 ? -4.937 -1.382 10.756 1.00 86.06 120 TYR A N 1
ATOM 982 C CA . TYR A 1 120 ? -4.481 -1.597 9.377 1.00 86.06 120 TYR A CA 1
ATOM 983 C C . TYR A 1 120 ? -4.414 -3.082 9.010 1.00 86.06 120 TYR A C 1
ATOM 985 O O . TYR A 1 120 ? -4.812 -3.457 7.909 1.00 86.06 120 TYR A O 1
ATOM 993 N N . ARG A 1 121 ? -3.916 -3.944 9.908 1.00 87.25 121 ARG A N 1
ATOM 994 C CA . ARG A 1 121 ? -3.894 -5.397 9.681 1.00 87.25 121 ARG A CA 1
ATOM 995 C C . ARG A 1 121 ? -5.315 -5.917 9.492 1.00 87.25 121 ARG A C 1
ATOM 997 O O . ARG A 1 121 ? -5.573 -6.542 8.472 1.00 87.25 121 ARG A O 1
ATOM 1004 N N . ALA A 1 122 ? -6.226 -5.584 10.401 1.00 88.44 122 ALA A N 1
ATOM 1005 C CA . ALA A 1 122 ? -7.620 -6.014 10.345 1.00 88.44 122 ALA A CA 1
ATOM 1006 C C . ALA A 1 122 ? -8.336 -5.500 9.092 1.00 88.44 122 ALA A C 1
ATOM 1008 O O . ALA A 1 122 ? -9.101 -6.225 8.461 1.00 88.44 122 ALA A O 1
ATOM 1009 N N . ALA A 1 123 ? -8.055 -4.261 8.693 1.00 85.31 123 ALA A N 1
ATOM 1010 C CA . ALA A 1 123 ? -8.597 -3.666 7.483 1.00 85.31 123 ALA A CA 1
ATOM 1011 C C . ALA A 1 123 ? -8.153 -4.424 6.219 1.00 85.31 123 ALA A C 1
ATOM 1013 O O . ALA A 1 123 ? -8.968 -4.651 5.326 1.00 85.31 123 ALA A O 1
ATOM 1014 N N . LEU A 1 124 ? -6.887 -4.853 6.162 1.00 85.12 124 LEU A N 1
ATOM 1015 C CA . LEU A 1 124 ? -6.305 -5.572 5.023 1.00 85.12 124 LEU A CA 1
ATOM 1016 C C . LEU A 1 124 ? -6.663 -7.065 4.992 1.00 85.12 124 LEU A C 1
ATOM 1018 O O . LEU A 1 124 ? -6.900 -7.609 3.914 1.00 85.12 124 LEU A O 1
ATOM 1022 N N . THR A 1 125 ? -6.710 -7.738 6.144 1.00 85.56 125 THR A N 1
ATOM 1023 C CA . THR A 1 125 ? -6.961 -9.190 6.220 1.00 85.56 125 THR A CA 1
ATOM 1024 C C . THR A 1 125 ? -8.431 -9.534 6.426 1.00 85.56 125 THR A C 1
ATOM 1026 O O . THR A 1 125 ? -8.866 -10.622 6.055 1.00 85.56 125 THR A O 1
ATOM 1029 N N . GLY A 1 126 ? -9.223 -8.608 6.970 1.00 83.88 126 GLY A N 1
ATOM 1030 C CA . GLY A 1 126 ? -10.595 -8.861 7.413 1.00 83.88 126 GLY A CA 1
ATOM 1031 C C . GLY A 1 126 ? -10.707 -9.567 8.752 1.00 83.88 126 GLY A C 1
ATOM 1032 O O . GLY A 1 126 ? -11.815 -9.908 9.154 1.00 83.88 126 GLY A O 1
ATOM 1033 N N . GLU A 1 127 ? -9.585 -9.821 9.417 1.00 88.31 127 GLU A N 1
ATOM 1034 C CA . GLU A 1 127 ? -9.569 -10.447 10.730 1.00 88.31 127 GLU A CA 1
ATOM 1035 C C . GLU A 1 127 ? -10.057 -9.463 11.794 1.00 88.31 127 GLU A C 1
ATOM 1037 O O . GLU A 1 127 ? -9.849 -8.251 11.704 1.00 88.31 127 GLU A O 1
ATOM 1042 N N . SER A 1 128 ? -10.704 -9.989 12.829 1.00 86.81 128 SER A N 1
ATOM 1043 C CA . SER A 1 128 ? -11.185 -9.173 13.939 1.00 86.81 128 SER A CA 1
ATOM 1044 C C . SER A 1 128 ? -10.027 -8.639 14.781 1.00 86.81 128 SER A C 1
ATOM 1046 O O . SER A 1 128 ? -9.067 -9.356 15.063 1.00 86.81 128 SER A O 1
ATOM 1048 N N . VAL A 1 129 ? -10.154 -7.392 15.242 1.00 86.94 129 VAL A N 1
ATOM 1049 C CA . VAL A 1 129 ? -9.260 -6.834 16.260 1.00 86.94 129 VAL A CA 1
ATOM 1050 C C . VAL A 1 129 ? -9.720 -7.310 17.628 1.00 86.94 129 VAL A C 1
ATOM 1052 O O . VAL A 1 129 ? -10.810 -6.964 18.073 1.00 86.94 129 VAL A O 1
ATOM 1055 N N . VAL A 1 130 ? -8.877 -8.086 18.304 1.00 87.31 130 VAL A N 1
ATOM 1056 C CA . VAL A 1 130 ? -9.106 -8.531 19.678 1.00 87.31 130 VAL A CA 1
ATOM 1057 C C . VAL A 1 130 ? -8.277 -7.655 20.619 1.00 87.31 130 VAL A C 1
ATOM 1059 O O . VAL A 1 130 ? -7.044 -7.739 20.605 1.00 87.31 130 VAL A O 1
ATOM 1062 N N . PRO A 1 131 ? -8.911 -6.789 21.425 1.00 84.12 131 PRO A N 1
ATOM 1063 C CA . PRO A 1 131 ? -8.206 -5.997 22.421 1.00 84.12 131 PRO A CA 1
ATOM 1064 C C . PRO A 1 131 ? -7.742 -6.866 23.597 1.00 84.12 131 PRO A C 1
ATOM 1066 O O . PRO A 1 131 ? -8.430 -7.794 24.017 1.00 84.12 131 PRO A O 1
ATOM 1069 N N . GLY A 1 132 ? -6.592 -6.531 24.178 1.00 80.31 132 GLY A N 1
ATOM 1070 C CA . GLY A 1 132 ? -6.173 -7.059 25.472 1.00 80.31 132 GLY A CA 1
ATOM 1071 C C . GLY A 1 132 ? -7.130 -6.643 26.595 1.00 80.31 132 GLY A C 1
ATOM 1072 O O . GLY A 1 132 ? -7.840 -5.644 26.493 1.00 80.31 132 GLY A O 1
ATOM 1073 N N . ILE A 1 133 ? -7.108 -7.385 27.704 1.00 76.06 133 ILE A N 1
ATOM 1074 C CA . ILE A 1 133 ? -8.066 -7.293 28.830 1.00 76.06 133 ILE A CA 1
ATOM 1075 C C . ILE A 1 133 ? -8.194 -5.870 29.417 1.00 76.06 133 ILE A C 1
ATOM 1077 O O . ILE A 1 133 ? -9.204 -5.521 30.026 1.00 76.06 133 ILE A O 1
ATOM 1081 N N . HIS A 1 134 ? -7.179 -5.025 29.241 1.00 70.81 134 HIS A N 1
ATOM 1082 C CA . HIS A 1 134 ? -7.125 -3.679 29.807 1.00 70.81 134 HIS A CA 1
ATOM 1083 C C . HIS A 1 134 ? -7.550 -2.555 28.841 1.00 70.81 134 HIS A C 1
ATOM 1085 O O . HIS A 1 134 ? -7.690 -1.411 29.281 1.00 70.81 134 HIS A O 1
ATOM 1091 N N . ASN A 1 135 ? -7.829 -2.867 27.572 1.00 71.50 135 ASN A N 1
ATOM 1092 C CA . ASN A 1 135 ? -8.218 -1.900 26.544 1.00 71.50 135 ASN A CA 1
ATOM 1093 C C . ASN A 1 135 ? -9.732 -1.621 26.578 1.00 71.50 135 ASN A C 1
ATOM 1095 O O . ASN A 1 135 ? -10.520 -2.273 25.898 1.00 71.50 135 ASN A O 1
ATOM 1099 N N . LYS A 1 136 ? -10.145 -0.618 27.362 1.00 64.81 136 LYS A N 1
ATOM 1100 C CA . LYS A 1 136 ? -11.567 -0.265 27.569 1.00 64.81 136 LYS A CA 1
ATOM 1101 C C . LYS A 1 136 ? -12.251 0.449 26.393 1.00 64.81 136 LYS A C 1
ATOM 1103 O O . LYS A 1 136 ? -13.470 0.522 26.383 1.00 64.81 136 LYS A O 1
ATOM 1108 N N . GLN A 1 137 ? -11.486 0.981 25.439 1.00 63.69 137 GLN A N 1
ATOM 1109 C CA . GLN A 1 137 ? -11.989 1.767 24.297 1.00 63.69 137 GLN A CA 1
ATOM 1110 C C . GLN A 1 137 ? -11.696 1.090 22.951 1.00 63.69 137 GLN A C 1
ATOM 1112 O O . GLN A 1 137 ? -11.438 1.753 21.949 1.00 63.69 137 GLN A O 1
ATOM 1117 N N . ALA A 1 138 ? -11.664 -0.242 22.922 1.00 62.66 138 ALA A N 1
ATOM 1118 C CA . ALA A 1 138 ? -11.266 -0.989 21.733 1.00 62.66 138 ALA A CA 1
ATOM 1119 C C . ALA A 1 138 ? -12.093 -0.639 20.481 1.00 62.66 138 ALA A C 1
ATOM 1121 O O . ALA A 1 138 ? -11.524 -0.526 19.392 1.00 62.66 138 ALA A O 1
ATOM 1122 N N . ASP A 1 139 ? -13.392 -0.385 20.665 1.00 66.88 139 ASP A N 1
ATOM 1123 C CA . ASP A 1 139 ? -14.367 -0.225 19.582 1.00 66.88 139 ASP A CA 1
ATOM 1124 C C . ASP A 1 139 ? -14.554 1.229 19.105 1.00 66.88 139 ASP A C 1
ATOM 1126 O O . ASP A 1 139 ? -15.184 1.469 18.076 1.00 66.88 139 ASP A O 1
ATOM 1130 N N . GLU A 1 140 ? -14.002 2.221 19.813 1.00 78.69 140 GLU A N 1
ATOM 1131 C CA . GLU A 1 140 ? -14.203 3.641 19.485 1.00 78.69 140 GLU A CA 1
ATOM 1132 C C . GLU A 1 140 ? -13.239 4.097 18.381 1.00 78.69 140 GLU A C 1
ATOM 1134 O O . GLU A 1 140 ? -12.098 4.474 18.662 1.00 78.69 140 GLU A O 1
ATOM 1139 N N . LEU A 1 141 ? -13.671 4.042 17.120 1.00 82.56 141 LEU A N 1
ATOM 1140 C CA . LEU A 1 141 ? -12.915 4.588 15.989 1.00 82.56 141 LEU A CA 1
ATOM 1141 C C . LEU A 1 141 ? -13.127 6.103 15.875 1.00 82.56 141 LEU A C 1
ATOM 1143 O O . LEU A 1 141 ? -14.255 6.593 15.937 1.00 82.56 141 LEU A O 1
ATOM 1147 N N . SER A 1 142 ? -12.048 6.845 15.636 1.00 86.50 142 SER A N 1
ATOM 1148 C CA . SER A 1 142 ? -12.138 8.216 15.125 1.00 86.50 142 SER A CA 1
ATOM 1149 C C . SER A 1 142 ? -12.753 8.237 13.719 1.00 86.50 142 SER A C 1
ATOM 1151 O O . SER A 1 142 ? -12.766 7.221 13.022 1.00 86.50 142 SER A O 1
ATOM 1153 N N . ALA A 1 143 ? -13.239 9.399 13.270 1.00 87.31 143 ALA A N 1
ATOM 1154 C CA . ALA A 1 143 ? -13.828 9.542 11.934 1.00 87.31 143 ALA A CA 1
ATOM 1155 C C . ALA A 1 143 ? -12.857 9.108 10.815 1.00 87.31 143 ALA A C 1
ATOM 1157 O O . ALA A 1 143 ? -13.242 8.362 9.916 1.00 87.31 143 ALA A O 1
ATOM 1158 N N . ASP A 1 144 ? -11.579 9.485 10.924 1.00 86.06 144 ASP A N 1
ATOM 1159 C CA . ASP A 1 144 ? -10.541 9.102 9.960 1.00 86.06 144 ASP A CA 1
ATOM 1160 C C . ASP A 1 144 ? -10.266 7.590 9.970 1.00 86.06 144 ASP A C 1
ATOM 1162 O O . ASP A 1 144 ? -10.065 6.980 8.917 1.00 86.06 144 ASP A O 1
ATOM 1166 N N . GLU A 1 145 ? -10.264 6.961 11.151 1.00 87.25 145 GLU A N 1
ATOM 1167 C CA . GLU A 1 145 ? -10.105 5.508 11.281 1.00 87.25 145 GLU A CA 1
ATOM 1168 C C . GLU A 1 145 ? -11.317 4.765 10.715 1.00 87.25 145 GLU A C 1
ATOM 1170 O O . GLU A 1 145 ? -11.146 3.777 10.003 1.00 87.25 145 GLU A O 1
ATOM 1175 N N . ALA A 1 146 ? -12.532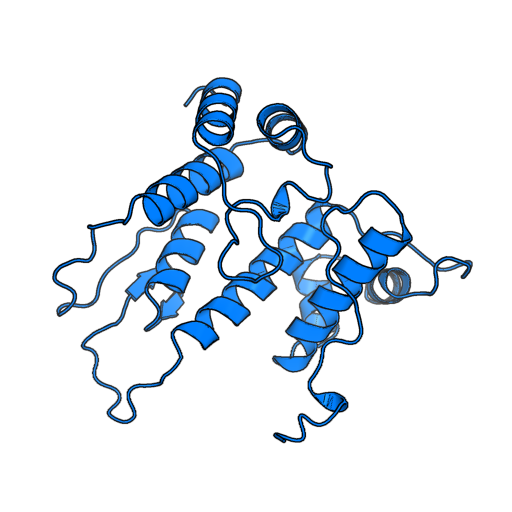 5.248 10.979 1.00 90.38 146 ALA A N 1
ATOM 1176 C CA . ALA A 1 146 ? -13.761 4.670 10.449 1.00 90.38 146 ALA A CA 1
ATOM 1177 C C . ALA A 1 146 ? -13.789 4.727 8.915 1.00 90.38 146 ALA A C 1
ATOM 1179 O O . ALA A 1 146 ? -14.077 3.717 8.266 1.00 90.38 146 ALA A O 1
ATOM 1180 N N . LEU A 1 147 ? -13.417 5.869 8.331 1.00 91.88 147 LEU A N 1
ATOM 1181 C CA . LEU A 1 147 ? -13.370 6.043 6.882 1.00 91.88 147 LEU A CA 1
ATOM 1182 C C . LEU A 1 147 ? -12.294 5.163 6.227 1.00 91.88 147 LEU A C 1
ATOM 1184 O O . LEU A 1 147 ? -12.540 4.524 5.205 1.00 91.88 147 LEU A O 1
ATOM 1188 N N . MET A 1 148 ? -11.116 5.070 6.846 1.00 92.06 148 MET A N 1
ATOM 1189 C CA . MET A 1 148 ? -10.038 4.175 6.415 1.00 92.06 148 MET A CA 1
ATOM 1190 C C . MET A 1 148 ? -10.452 2.697 6.476 1.00 92.06 148 MET A C 1
ATOM 1192 O O . MET A 1 148 ? -10.225 1.954 5.519 1.00 92.06 148 MET A O 1
ATOM 1196 N N . MET A 1 149 ? -11.120 2.279 7.554 1.00 90.38 149 MET A N 1
ATOM 1197 C CA . MET A 1 149 ? -11.639 0.917 7.704 1.00 90.38 149 MET A CA 1
ATOM 1198 C C . MET A 1 149 ? -12.699 0.590 6.645 1.00 90.38 149 MET A C 1
ATOM 1200 O O . MET A 1 149 ? -12.652 -0.497 6.066 1.00 90.38 149 MET A O 1
ATOM 1204 N N . ARG A 1 150 ? -13.630 1.515 6.361 1.00 92.44 150 ARG A N 1
ATOM 1205 C CA . ARG A 1 150 ? -14.621 1.358 5.279 1.00 92.44 150 ARG A CA 1
ATOM 1206 C C . ARG A 1 150 ? -13.942 1.209 3.920 1.00 92.44 150 ARG A C 1
ATOM 1208 O O . ARG A 1 150 ? -14.210 0.236 3.217 1.00 92.44 150 ARG A O 1
ATOM 1215 N N . TRP A 1 151 ? -12.996 2.098 3.601 1.00 94.62 151 TRP A N 1
ATOM 1216 C CA . TRP A 1 151 ? -12.240 2.044 2.349 1.00 94.62 151 TRP A CA 1
ATOM 1217 C C . TRP A 1 151 ? -11.574 0.682 2.135 1.00 94.62 151 TRP A C 1
ATOM 1219 O O . TRP A 1 151 ? -11.788 0.050 1.105 1.00 94.62 151 TRP A O 1
ATOM 1229 N N . PHE A 1 152 ? -10.793 0.195 3.102 1.00 92.94 152 PHE A N 1
ATOM 1230 C CA . PHE A 1 152 ? -10.089 -1.080 2.952 1.00 92.94 152 PHE A CA 1
ATOM 1231 C C . PHE A 1 152 ? -11.034 -2.283 2.883 1.00 92.94 152 PHE A C 1
ATOM 1233 O O . PHE A 1 152 ? -10.781 -3.201 2.103 1.00 92.94 152 PHE A O 1
ATOM 1240 N N . ARG A 1 153 ? -12.142 -2.276 3.639 1.00 91.12 153 ARG A N 1
ATOM 1241 C CA . ARG A 1 153 ? -13.169 -3.325 3.543 1.00 91.12 153 ARG A CA 1
ATOM 1242 C C . ARG A 1 153 ? -13.758 -3.397 2.138 1.00 91.12 153 ARG A C 1
ATOM 1244 O O . ARG A 1 153 ? -13.784 -4.481 1.566 1.00 91.12 153 ARG A O 1
ATOM 1251 N N . ALA A 1 154 ? -14.159 -2.262 1.569 1.00 92.25 154 ALA A N 1
ATOM 1252 C CA . ALA A 1 154 ? -14.670 -2.208 0.203 1.00 92.25 154 ALA A CA 1
ATOM 1253 C C . ALA A 1 154 ? -13.586 -2.590 -0.824 1.00 92.25 154 ALA A C 1
ATOM 1255 O O . ALA A 1 154 ? -13.815 -3.416 -1.709 1.00 92.25 154 ALA A O 1
ATOM 1256 N N . ALA A 1 155 ? -12.368 -2.064 -0.665 1.00 92.62 155 ALA A N 1
ATOM 1257 C CA . ALA A 1 155 ? -11.263 -2.286 -1.592 1.00 92.62 155 ALA A CA 1
ATOM 1258 C C . ALA A 1 155 ? -10.829 -3.755 -1.698 1.00 92.62 155 ALA A C 1
ATOM 1260 O O . ALA A 1 155 ? -10.425 -4.184 -2.775 1.00 92.62 155 ALA A O 1
ATOM 1261 N N . ARG A 1 156 ? -10.956 -4.550 -0.626 1.00 89.75 156 ARG A N 1
ATOM 1262 C CA . ARG A 1 156 ? -10.677 -6.000 -0.651 1.00 89.75 156 ARG A CA 1
ATOM 1263 C C . ARG A 1 156 ? -11.577 -6.786 -1.603 1.00 89.75 156 ARG A C 1
ATOM 1265 O O . ARG A 1 156 ? -11.188 -7.866 -2.042 1.00 89.75 156 ARG A O 1
ATOM 1272 N N . HIS A 1 157 ? -12.763 -6.264 -1.899 1.00 90.69 157 HIS A N 1
ATOM 1273 C CA . HIS A 1 157 ? -13.735 -6.885 -2.798 1.00 90.69 157 HIS A CA 1
ATOM 1274 C C . HIS A 1 157 ? -13.772 -6.224 -4.181 1.00 90.69 157 HIS A C 1
ATOM 1276 O O . HIS A 1 157 ? -14.476 -6.699 -5.069 1.00 90.69 157 HIS A O 1
ATOM 1282 N N . ALA A 1 158 ? -13.014 -5.144 -4.377 1.00 92.81 158 ALA A N 1
ATOM 1283 C CA . ALA A 1 158 ? -12.999 -4.382 -5.612 1.00 92.81 158 ALA A CA 1
ATOM 1284 C C . ALA A 1 158 ? -11.878 -4.835 -6.555 1.00 92.81 158 ALA A C 1
ATOM 1286 O O . ALA A 1 158 ? -10.749 -5.113 -6.152 1.00 92.81 158 ALA A O 1
ATOM 1287 N N . SER A 1 159 ? -12.171 -4.825 -7.852 1.00 94.75 159 SER A N 1
ATOM 1288 C CA . SER A 1 159 ? -11.145 -4.848 -8.892 1.00 94.75 159 SER A CA 1
ATOM 1289 C C . SER A 1 159 ? -10.386 -3.519 -8.942 1.00 94.75 159 SER A C 1
ATOM 1291 O O . SER A 1 159 ? -10.881 -2.467 -8.529 1.00 94.75 159 SER A O 1
ATOM 1293 N N . ARG A 1 160 ? -9.182 -3.534 -9.523 1.00 94.12 160 ARG A N 1
ATOM 1294 C CA . ARG A 1 160 ? -8.391 -2.310 -9.714 1.00 94.12 160 ARG A CA 1
ATOM 1295 C C . ARG A 1 160 ? -9.123 -1.257 -10.546 1.00 94.12 160 ARG A C 1
ATOM 1297 O O . ARG A 1 160 ? -9.020 -0.075 -10.234 1.00 94.12 160 ARG A O 1
ATOM 1304 N N . ASP A 1 161 ? -9.877 -1.675 -11.558 1.00 96.00 161 ASP A N 1
ATOM 1305 C CA . ASP A 1 161 ? -10.641 -0.755 -12.403 1.00 96.00 161 ASP A CA 1
ATOM 1306 C C . ASP A 1 161 ? -11.763 -0.067 -11.613 1.00 96.00 161 ASP A C 1
ATOM 1308 O O . ASP A 1 161 ? -11.970 1.133 -11.778 1.00 96.00 161 ASP A O 1
ATOM 1312 N N . GLN A 1 162 ? -12.415 -0.776 -10.682 1.00 96.31 162 GLN A N 1
ATOM 1313 C CA . GLN A 1 162 ? -13.383 -0.175 -9.752 1.00 96.31 162 GLN A CA 1
ATOM 1314 C C . GLN A 1 162 ? -12.714 0.829 -8.802 1.00 96.31 162 GLN A C 1
ATOM 1316 O O . GLN A 1 162 ? -13.240 1.923 -8.607 1.00 96.31 162 GLN A O 1
ATOM 1321 N N . LEU A 1 163 ? -11.527 0.516 -8.267 1.00 96.38 163 LEU A N 1
ATOM 1322 C CA . LEU A 1 163 ? -10.765 1.446 -7.418 1.00 96.38 163 LEU A CA 1
ATOM 1323 C C . LEU A 1 163 ? -10.368 2.726 -8.170 1.00 96.38 163 LEU A C 1
ATOM 1325 O O . LEU A 1 163 ? -10.476 3.833 -7.636 1.00 96.38 163 LEU A O 1
ATOM 1329 N N . VAL A 1 164 ? -9.913 2.580 -9.417 1.00 96.69 164 VAL A N 1
ATOM 1330 C CA . VAL A 1 164 ? -9.567 3.706 -10.296 1.00 96.69 164 VAL A CA 1
ATOM 1331 C C . VAL A 1 164 ? -10.810 4.529 -10.617 1.00 96.69 164 VAL A C 1
ATOM 1333 O O . VAL A 1 164 ? -10.771 5.750 -10.492 1.00 96.69 164 VAL A O 1
ATOM 1336 N N . ALA A 1 165 ? -11.926 3.885 -10.962 1.00 96.12 165 ALA A N 1
ATOM 1337 C CA . ALA A 1 165 ? -13.177 4.571 -11.269 1.00 96.12 165 ALA A CA 1
ATOM 1338 C C . ALA A 1 165 ? -13.740 5.341 -10.062 1.00 96.12 165 ALA A C 1
ATOM 1340 O O . ALA A 1 165 ? -14.198 6.470 -10.223 1.00 96.12 165 ALA A O 1
ATOM 1341 N N . ALA A 1 166 ? -13.667 4.770 -8.855 1.00 95.94 166 ALA A N 1
ATOM 1342 C CA . ALA A 1 166 ? -14.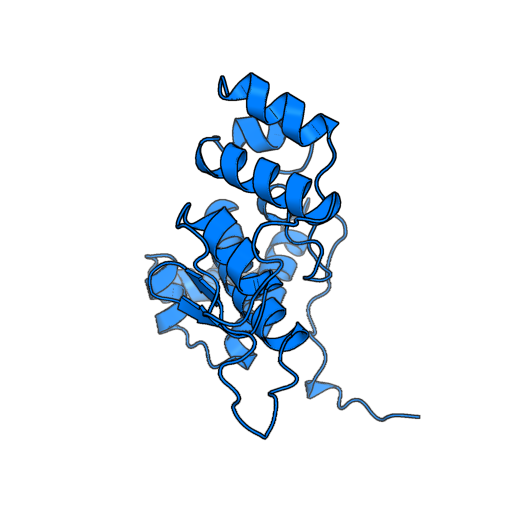180 5.401 -7.639 1.00 95.94 166 ALA A CA 1
ATOM 1343 C C . ALA A 1 166 ? -13.375 6.641 -7.211 1.00 95.94 166 ALA A C 1
ATOM 1345 O O . ALA A 1 166 ? -13.937 7.574 -6.635 1.00 95.94 166 ALA A O 1
ATOM 1346 N N . THR A 1 167 ? -12.066 6.655 -7.489 1.00 96.06 167 THR A N 1
ATOM 1347 C CA . THR A 1 167 ? -11.140 7.691 -6.995 1.00 96.06 167 THR A CA 1
ATOM 1348 C C . THR A 1 167 ? -10.696 8.694 -8.055 1.00 96.06 167 THR A C 1
ATOM 1350 O O . THR A 1 167 ? -10.274 9.798 -7.715 1.00 96.06 167 THR A O 1
ATOM 1353 N N . GLY A 1 168 ? -10.734 8.317 -9.335 1.00 94.75 168 GLY A N 1
ATOM 1354 C CA . GLY A 1 168 ? -10.110 9.068 -10.427 1.00 94.75 168 GLY A CA 1
ATOM 1355 C C . GLY A 1 168 ? -8.575 9.062 -10.397 1.00 94.75 168 GLY A 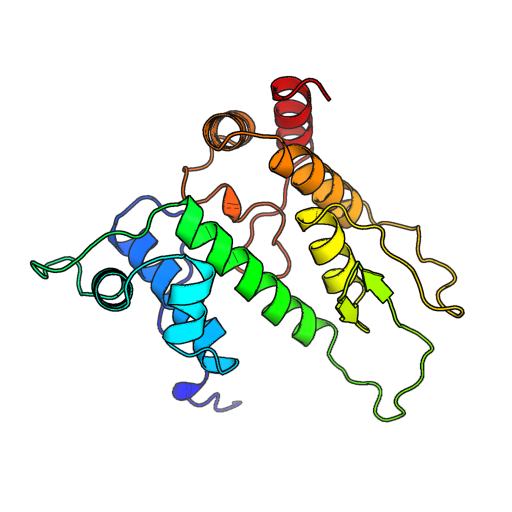C 1
ATOM 1356 O O . GLY A 1 168 ? -7.944 9.768 -11.184 1.00 94.75 168 GLY A O 1
ATOM 1357 N N . LEU A 1 169 ? -7.954 8.291 -9.497 1.00 95.12 169 LEU A N 1
ATOM 1358 C CA . LEU A 1 169 ? -6.501 8.196 -9.377 1.00 95.12 169 LEU A CA 1
ATOM 1359 C C . LEU A 1 169 ? -5.904 7.275 -10.441 1.00 95.12 169 LEU A C 1
ATOM 1361 O O . LEU A 1 169 ? -6.571 6.421 -11.025 1.00 95.12 169 LEU A O 1
ATOM 1365 N N . SER A 1 170 ? -4.595 7.403 -10.662 1.00 94.62 170 SER A N 1
ATOM 1366 C CA . SER A 1 170 ? -3.883 6.467 -11.527 1.00 94.62 170 SER A CA 1
ATOM 1367 C C . SER A 1 170 ? -3.904 5.053 -10.939 1.00 94.62 170 SER A C 1
ATOM 1369 O O . SER A 1 170 ? -3.923 4.857 -9.720 1.00 94.62 170 SER A O 1
ATOM 1371 N N . LYS A 1 171 ? -3.770 4.044 -11.805 1.00 95.81 171 LYS A N 1
ATOM 1372 C CA . LYS A 1 171 ? -3.653 2.642 -11.375 1.00 95.81 171 LYS A CA 1
ATOM 1373 C C . LYS A 1 171 ? -2.494 2.386 -10.403 1.00 95.81 171 LYS A C 1
ATOM 1375 O O . LYS A 1 171 ? -2.547 1.397 -9.684 1.00 95.81 171 LYS A O 1
ATOM 1380 N N . TYR A 1 172 ? -1.464 3.239 -10.393 1.00 96.00 172 TYR A N 1
ATOM 1381 C CA . TYR A 1 172 ? -0.318 3.160 -9.480 1.00 96.00 172 TYR A CA 1
ATOM 1382 C C . TYR A 1 172 ? -0.498 3.984 -8.201 1.00 96.00 172 TYR A C 1
ATOM 1384 O O . TYR A 1 172 ? 0.349 3.892 -7.313 1.00 96.00 172 TYR A O 1
ATOM 1392 N N . ASP A 1 173 ? -1.558 4.782 -8.088 1.00 95.38 173 ASP A N 1
ATOM 1393 C CA . ASP A 1 173 ? -1.825 5.614 -6.916 1.00 95.38 173 ASP A CA 1
ATOM 1394 C C . ASP A 1 173 ? -2.989 5.095 -6.067 1.00 95.38 173 ASP A C 1
ATOM 1396 O O . ASP A 1 173 ? -2.993 5.335 -4.863 1.00 95.38 173 ASP A O 1
ATOM 1400 N N . VAL A 1 174 ? -3.920 4.318 -6.636 1.00 95.00 174 VAL A N 1
ATOM 1401 C CA . VAL A 1 174 ? -5.060 3.755 -5.880 1.00 95.00 174 VAL A CA 1
ATOM 1402 C C . VAL A 1 174 ? -4.638 2.912 -4.672 1.00 95.00 174 VAL A C 1
ATOM 1404 O O . VAL A 1 174 ? -5.250 3.014 -3.614 1.00 95.00 174 VAL A O 1
ATOM 1407 N N . GLY A 1 175 ? -3.539 2.155 -4.762 1.00 92.25 175 GLY A N 1
ATOM 1408 C CA . GLY A 1 175 ? -3.016 1.380 -3.630 1.00 92.25 175 GLY A CA 1
ATOM 1409 C C . GLY A 1 175 ? -2.321 2.209 -2.548 1.00 92.25 175 GLY A C 1
ATOM 1410 O O . GLY A 1 175 ? -1.785 1.653 -1.593 1.00 92.25 175 GLY A O 1
ATOM 1411 N N . ARG A 1 176 ? -2.302 3.541 -2.682 1.00 94.06 176 ARG A N 1
ATOM 1412 C CA . ARG A 1 176 ? -1.846 4.468 -1.636 1.00 94.06 176 ARG A CA 1
ATOM 1413 C C . ARG A 1 176 ? -2.985 4.916 -0.726 1.00 94.06 176 ARG A C 1
ATOM 1415 O O . ARG A 1 176 ? -2.706 5.456 0.348 1.00 94.06 176 ARG A O 1
ATOM 1422 N N . VAL A 1 177 ? -4.235 4.740 -1.153 1.00 94.44 177 VAL A N 1
ATOM 1423 C CA . VAL A 1 177 ? -5.407 5.214 -0.417 1.00 94.44 177 VAL A CA 1
ATOM 1424 C C . VAL A 1 177 ? -5.572 4.417 0.879 1.00 94.44 177 VAL A C 1
ATOM 1426 O O . VAL A 1 177 ? -5.467 3.193 0.873 1.00 94.44 177 VAL A O 1
ATOM 1429 N N . GLY A 1 178 ? -5.791 5.119 1.992 1.00 89.88 178 GLY A N 1
ATOM 1430 C CA . GLY A 1 178 ? -5.935 4.529 3.329 1.00 89.88 178 GLY A CA 1
ATOM 1431 C C . GLY A 1 178 ? -4.631 4.410 4.125 1.00 89.88 178 GLY A C 1
ATOM 1432 O O . GLY A 1 178 ? -4.672 4.025 5.289 1.00 89.88 178 GLY A O 1
ATOM 1433 N N . PHE A 1 179 ? -3.481 4.777 3.544 1.00 90.06 179 PHE A N 1
ATOM 1434 C CA . PHE A 1 179 ? -2.165 4.724 4.204 1.00 90.06 179 PHE A CA 1
ATOM 1435 C C . PHE A 1 179 ? -1.650 6.099 4.663 1.00 90.06 179 PHE A C 1
ATOM 1437 O O . PHE A 1 179 ? -0.442 6.356 4.637 1.00 90.06 179 PHE A O 1
ATOM 1444 N N . GLN A 1 180 ? -2.536 7.019 5.053 1.00 86.44 180 GLN A N 1
ATOM 1445 C CA . GLN A 1 180 ? -2.200 8.421 5.360 1.00 86.44 180 GLN A CA 1
ATOM 1446 C C . GLN A 1 180 ? -1.074 8.587 6.399 1.00 86.44 180 GLN A C 1
ATOM 1448 O O . GLN A 1 180 ? -0.264 9.510 6.305 1.00 86.44 180 GLN A O 1
ATOM 1453 N N . VAL A 1 181 ? -0.934 7.644 7.333 1.00 81.12 181 VAL A N 1
ATOM 1454 C CA . VAL A 1 181 ? 0.139 7.636 8.346 1.00 81.12 181 VAL A CA 1
ATOM 1455 C C . VAL A 1 181 ? 1.537 7.404 7.752 1.00 81.12 181 VAL A C 1
ATOM 1457 O O . VAL A 1 181 ? 2.552 7.709 8.378 1.00 81.12 181 VAL A O 1
ATOM 1460 N N . CYS A 1 182 ? 1.628 6.892 6.523 1.00 83.12 182 CYS A N 1
ATOM 1461 C CA . CYS A 1 182 ? 2.887 6.488 5.907 1.00 83.12 182 CYS A CA 1
ATOM 1462 C C . CYS A 1 182 ? 3.620 7.613 5.148 1.00 83.12 182 CYS A C 1
ATOM 1464 O O . CYS A 1 182 ? 4.616 7.338 4.482 1.00 83.12 182 CYS A O 1
ATOM 1466 N N . LYS A 1 183 ? 3.194 8.881 5.255 1.00 84.12 183 LYS A N 1
ATOM 1467 C CA . LYS A 1 183 ? 3.708 10.073 4.526 1.00 84.12 183 LYS A CA 1
ATOM 1468 C C . LYS A 1 183 ? 3.554 10.053 2.998 1.00 84.12 183 LYS A C 1
ATOM 1470 O O . LYS A 1 183 ? 3.508 11.115 2.394 1.00 84.12 183 LYS A O 1
ATOM 1475 N N . TRP A 1 184 ? 3.511 8.879 2.372 1.00 87.38 184 TRP A N 1
ATOM 1476 C CA . TRP A 1 184 ? 3.239 8.699 0.941 1.00 87.38 184 TRP A CA 1
ATOM 1477 C C . TRP A 1 184 ? 1.797 8.263 0.659 1.00 87.38 184 TRP A C 1
ATOM 1479 O O . TRP A 1 184 ? 1.395 8.256 -0.506 1.00 87.38 184 TRP A O 1
ATOM 1489 N N . GLY A 1 185 ? 1.035 7.866 1.681 1.00 90.81 185 GLY A N 1
ATOM 1490 C CA . GLY A 1 185 ? -0.355 7.458 1.514 1.00 90.81 185 GLY A CA 1
ATOM 1491 C C . GLY A 1 185 ? -1.290 8.631 1.249 1.00 90.81 185 GLY A C 1
ATOM 1492 O O . GLY A 1 185 ? -0.941 9.789 1.478 1.00 90.81 185 GLY A O 1
ATOM 1493 N N . ILE A 1 186 ? -2.475 8.306 0.749 1.00 93.38 186 ILE A N 1
ATOM 1494 C CA . ILE A 1 186 ? -3.521 9.263 0.393 1.00 93.38 186 ILE A CA 1
ATOM 1495 C C . ILE A 1 186 ? -4.703 9.018 1.342 1.00 93.38 186 ILE A C 1
ATOM 1497 O O . ILE A 1 186 ? -5.140 7.871 1.461 1.00 93.38 186 ILE A O 1
ATOM 1501 N N . PRO A 1 187 ? -5.215 10.035 2.055 1.00 92.44 187 PRO A N 1
ATOM 1502 C CA . PRO A 1 187 ? -6.404 9.855 2.876 1.00 92.44 187 PRO A CA 1
ATOM 1503 C C . PRO A 1 187 ? -7.622 9.578 1.976 1.00 92.44 187 PRO A C 1
ATOM 1505 O O . PRO A 1 187 ? -7.778 10.248 0.951 1.00 92.44 187 PRO A O 1
ATOM 1508 N N . PRO A 1 188 ? -8.471 8.592 2.312 1.00 94.19 188 PRO A N 1
ATOM 1509 C CA . PRO A 1 188 ? -9.731 8.396 1.608 1.00 94.19 188 PRO A CA 1
ATOM 1510 C C . PRO A 1 188 ? -10.672 9.583 1.845 1.00 94.19 188 PRO A C 1
ATOM 1512 O O . PRO A 1 188 ? -10.575 10.275 2.857 1.00 94.19 188 PRO A O 1
ATOM 1515 N N . THR A 1 189 ? -11.602 9.796 0.917 1.00 96.19 189 THR A N 1
ATOM 1516 C CA . THR A 1 189 ? -12.718 10.739 1.084 1.00 96.19 189 THR A CA 1
ATOM 1517 C C . THR A 1 189 ? -14.029 9.960 1.156 1.00 96.19 189 THR A C 1
ATOM 1519 O O . THR A 1 189 ? -14.117 8.882 0.568 1.00 96.19 189 THR A O 1
ATOM 1522 N N . GLU A 1 190 ? -15.048 10.503 1.829 1.00 96.44 190 GLU A N 1
ATOM 1523 C CA . GLU A 1 190 ? -16.396 9.901 1.877 1.00 96.44 190 GLU A CA 1
ATOM 1524 C C . GLU A 1 190 ? -16.920 9.594 0.469 1.00 96.44 190 GLU A C 1
ATOM 1526 O O . GLU A 1 190 ? -17.302 8.468 0.178 1.00 96.44 190 GLU A O 1
ATOM 1531 N N . ALA A 1 191 ? -16.793 10.551 -0.457 1.00 97.00 191 ALA A N 1
ATOM 1532 C CA . ALA A 1 191 ? -17.232 10.371 -1.838 1.00 97.00 191 ALA A CA 1
ATOM 1533 C C . ALA A 1 191 ? -16.553 9.180 -2.538 1.00 97.00 191 ALA A C 1
ATOM 1535 O O . ALA A 1 191 ? -17.198 8.465 -3.300 1.00 97.00 191 ALA A O 1
ATOM 1536 N N . TRP A 1 192 ? -15.259 8.945 -2.297 1.00 97.25 192 TRP A N 1
ATOM 1537 C CA . TRP A 1 192 ? -14.562 7.789 -2.872 1.00 97.25 192 TRP A CA 1
ATOM 1538 C C . TRP A 1 192 ? -15.048 6.470 -2.281 1.00 97.25 192 TRP A C 1
ATOM 1540 O O . TRP A 1 192 ? -15.184 5.496 -3.019 1.00 97.25 192 TRP A O 1
ATOM 1550 N N . VAL A 1 193 ? -15.296 6.439 -0.971 1.00 96.12 193 VAL A N 1
ATOM 1551 C CA . VAL A 1 193 ? -15.790 5.247 -0.276 1.00 96.12 193 VAL A CA 1
ATOM 1552 C C . VAL A 1 193 ? -17.202 4.911 -0.746 1.00 96.12 193 VAL A C 1
ATOM 1554 O O . VAL A 1 193 ? -17.416 3.795 -1.210 1.00 96.12 193 VAL A O 1
ATOM 1557 N N . ASP A 1 194 ? -18.116 5.882 -0.752 1.00 96.25 194 ASP A N 1
ATOM 1558 C CA . ASP A 1 194 ? -19.504 5.690 -1.186 1.00 96.25 194 ASP A CA 1
ATOM 1559 C C . ASP A 1 194 ? -19.585 5.242 -2.657 1.00 96.25 194 ASP A C 1
ATOM 1561 O O . ASP A 1 194 ? -20.343 4.336 -3.013 1.00 96.25 194 ASP A O 1
ATOM 1565 N N . ASN A 1 195 ? -18.770 5.844 -3.534 1.00 95.94 195 ASN A N 1
ATOM 1566 C CA . ASN A 1 195 ? -18.687 5.435 -4.938 1.00 95.94 195 ASN A CA 1
ATOM 1567 C C . ASN A 1 195 ? -18.198 3.990 -5.079 1.00 95.94 195 ASN A C 1
ATOM 1569 O O . ASN A 1 195 ? -18.708 3.246 -5.923 1.00 95.94 195 ASN A O 1
ATOM 1573 N N . LEU A 1 196 ? -17.206 3.597 -4.276 1.00 95.88 196 LEU A N 1
ATOM 1574 C CA . LEU A 1 196 ? -16.650 2.253 -4.313 1.00 95.88 196 LEU A CA 1
ATOM 1575 C C . LEU A 1 196 ? -17.655 1.226 -3.788 1.00 95.88 196 LEU A C 1
ATOM 1577 O O . LEU A 1 196 ? -17.909 0.258 -4.501 1.00 95.88 196 LEU A O 1
ATOM 1581 N N . GLU A 1 197 ? -18.251 1.460 -2.615 1.00 94.94 197 GLU A N 1
ATOM 1582 C CA . GLU A 1 197 ? -19.288 0.617 -1.992 1.00 94.94 197 GLU A CA 1
ATOM 1583 C C . GLU A 1 197 ? -20.448 0.377 -2.975 1.00 94.94 197 GLU A C 1
ATOM 1585 O O . GLU A 1 197 ? -20.767 -0.769 -3.311 1.00 94.94 197 GLU A O 1
ATOM 1590 N N . LYS A 1 198 ? -20.942 1.446 -3.615 1.00 94.06 198 LYS A N 1
ATOM 1591 C CA . LYS A 1 198 ? -21.951 1.347 -4.678 1.00 94.06 198 LYS A CA 1
ATOM 1592 C C . LYS A 1 198 ? -21.494 0.504 -5.872 1.00 94.06 198 LYS A C 1
ATOM 1594 O O . LYS A 1 198 ? -22.297 -0.229 -6.446 1.00 94.06 198 LYS A O 1
ATOM 1599 N N . SER A 1 199 ? -20.230 0.618 -6.281 1.00 92.50 199 SER A N 1
ATOM 1600 C CA . SER A 1 199 ? -19.694 -0.120 -7.435 1.00 92.50 199 SER A CA 1
ATOM 1601 C C . SER A 1 199 ? -19.521 -1.622 -7.184 1.00 92.50 199 SER A C 1
ATOM 1603 O O . SER A 1 199 ? -19.505 -2.392 -8.147 1.00 92.50 199 SER A O 1
ATOM 1605 N N . ILE A 1 200 ? -19.382 -2.033 -5.919 1.00 91.75 200 ILE A N 1
ATOM 1606 C CA . ILE A 1 200 ? -19.237 -3.437 -5.505 1.00 91.75 200 ILE A CA 1
ATOM 1607 C C . ILE A 1 200 ? -20.543 -4.042 -4.967 1.00 91.75 200 ILE A C 1
ATOM 1609 O O . ILE A 1 200 ? -20.611 -5.255 -4.788 1.00 91.75 200 ILE A O 1
ATOM 1613 N N . GLY A 1 201 ? -21.579 -3.224 -4.751 1.00 84.00 201 GLY A N 1
ATOM 1614 C CA . GLY A 1 201 ? -22.891 -3.666 -4.272 1.00 84.00 201 GLY A CA 1
ATOM 1615 C C . GLY A 1 201 ? -22.954 -3.914 -2.763 1.00 84.00 201 GLY A C 1
ATOM 1616 O O . GLY A 1 201 ? -23.680 -4.815 -2.340 1.00 84.00 201 GLY A O 1
ATOM 1617 N N . VAL A 1 202 ? -22.181 -3.150 -1.982 1.00 68.38 202 VAL A N 1
ATOM 1618 C CA . VAL A 1 202 ? -22.178 -3.151 -0.506 1.00 68.38 202 VAL A CA 1
ATOM 1619 C C . VAL A 1 202 ? -22.880 -1.903 0.015 1.00 68.38 202 VAL A C 1
ATOM 1621 O O . VAL A 1 202 ? -22.734 -0.844 -0.634 1.00 68.38 202 VAL A O 1
#

Foldseek 3Di:
DDPPPPVPDQPQDQDLAQDDLNNQLSLQSSLVVLVVVVVDDLCNLCVQLVHDSLLVVLSNDDPPDPSHDRDDLVSSLSSVLVSLLVLQLVVQPPPPPVNDLQQWKDFPPDIGSGLLSLLSSCLQVVTDIDTDPNPPCNPDDDPQSVQLSLLSVLVNQDDLVLLCVLPVGDSNQSSLESSVSSVSRDRDDPSSSVSSCVVRVD

Secondary structure (DSSP, 8-state):
-----GGGS-SSPPPSS--SHHHHHHHHHHHHHHHHTTT--HHHHHHHHT--HHHHH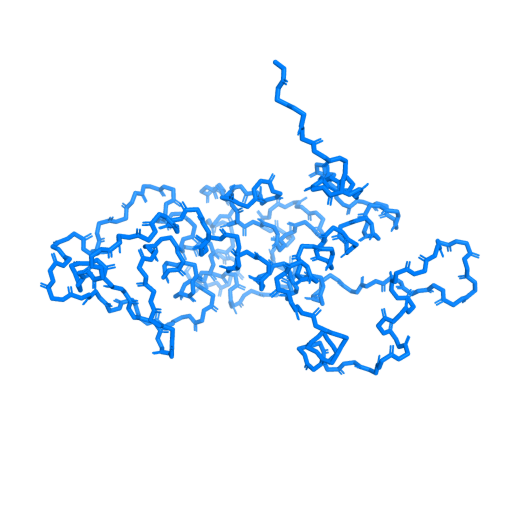HTTS-TTSTT--PPPHHHHHHHHHHHHHHHHHHHT----TT--GGG-EEETTEEES-HHHHHHHHHHH-PPPEE-TT-TTTT---HHHHHHHHHHHHHTT--HHHHHHHH---TTTGGGBT-GGGSS-B---HHHHHHHHHHHT-

Organism: NCBI:txid94626